Protein AF-A0A1H5TMP2-F1 (afdb_monomer_lite)

Radius of gyration: 25.69 Å; chains: 1; bounding box: 59×89×67 Å

pLDDT: mean 75.96, std 19.89, range [23.92, 96.88]

Structure (mmCIF, N/CA/C/O backbone):
data_AF-A0A1H5TMP2-F1
#
_entry.id   AF-A0A1H5TMP2-F1
#
loop_
_atom_site.group_PDB
_atom_site.id
_atom_site.type_symbol
_atom_site.label_atom_id
_atom_site.label_alt_id
_atom_site.label_comp_id
_atom_site.label_asym_id
_atom_site.label_entity_id
_atom_site.label_seq_id
_atom_site.pdbx_PDB_ins_code
_atom_site.Cartn_x
_atom_site.Cartn_y
_atom_site.Cartn_z
_atom_site.occupancy
_atom_site.B_iso_or_equiv
_atom_site.auth_seq_id
_atom_site.auth_comp_id
_atom_site.auth_asym_id
_atom_site.auth_atom_id
_atom_site.pdbx_PDB_model_num
ATOM 1 N N . MET A 1 1 ? -20.563 67.285 -37.664 1.00 35.03 1 MET A N 1
ATOM 2 C CA . MET A 1 1 ? -21.754 66.668 -38.279 1.00 35.03 1 MET A CA 1
ATOM 3 C C . MET A 1 1 ? -22.079 65.420 -37.463 1.00 35.03 1 MET A C 1
ATOM 5 O O . MET A 1 1 ? -21.244 64.534 -37.439 1.00 35.03 1 MET A O 1
ATOM 9 N N . PHE A 1 2 ? -23.186 65.494 -36.703 1.00 29.70 2 PHE A N 1
ATOM 10 C CA . PHE A 1 2 ? -23.989 64.467 -35.995 1.00 29.70 2 PHE A CA 1
ATOM 11 C C . PHE A 1 2 ? -23.298 63.288 -35.271 1.00 29.70 2 PHE A C 1
ATOM 13 O O . PHE A 1 2 ? -22.531 62.559 -35.872 1.00 29.70 2 PHE A O 1
ATOM 20 N N . THR A 1 3 ? -23.624 62.871 -34.042 1.00 29.62 3 THR A N 1
ATOM 21 C CA . THR A 1 3 ? -24.216 63.420 -32.796 1.00 29.62 3 THR A CA 1
ATOM 22 C C . THR A 1 3 ? -24.243 62.234 -31.824 1.00 29.62 3 THR A C 1
ATOM 24 O O . THR A 1 3 ? -24.521 61.109 -32.237 1.00 29.62 3 THR A O 1
ATOM 27 N N . ARG A 1 4 ? -24.049 62.478 -30.523 1.00 29.56 4 ARG A N 1
ATOM 28 C CA . ARG A 1 4 ? -24.469 61.545 -29.462 1.00 29.56 4 ARG A CA 1
ATOM 29 C C . ARG A 1 4 ? -25.979 61.275 -29.551 1.00 29.56 4 ARG A C 1
ATOM 31 O O . ARG A 1 4 ? -26.741 62.207 -29.802 1.00 29.56 4 ARG A O 1
ATOM 38 N N . LYS A 1 5 ? -26.417 60.062 -29.201 1.00 33.12 5 LYS A N 1
ATOM 39 C CA . LYS A 1 5 ? -27.776 59.819 -28.693 1.00 33.12 5 LYS A CA 1
ATOM 40 C C . LYS A 1 5 ? -27.712 59.003 -27.401 1.00 33.12 5 LYS A C 1
ATOM 42 O O . LYS A 1 5 ? -27.317 57.844 -27.398 1.00 33.12 5 LYS A O 1
ATOM 47 N N . LEU A 1 6 ? -28.079 59.677 -26.317 1.00 30.81 6 LEU A N 1
ATOM 48 C CA . LEU A 1 6 ? -28.584 59.115 -25.069 1.00 30.81 6 LEU A CA 1
ATOM 49 C C . LEU A 1 6 ? -30.060 58.746 -25.277 1.00 30.81 6 LEU A C 1
ATOM 51 O O . LEU A 1 6 ? -30.775 59.543 -25.873 1.00 30.81 6 LEU A O 1
ATOM 55 N N . TYR A 1 7 ? -30.510 57.622 -24.722 1.00 31.23 7 TYR A N 1
ATOM 56 C CA . TYR A 1 7 ? -31.854 57.427 -24.151 1.00 31.23 7 TYR A CA 1
ATOM 57 C C . TYR A 1 7 ? -31.664 56.456 -22.971 1.00 31.23 7 TYR A C 1
ATOM 59 O O . TYR A 1 7 ? -31.042 55.413 -23.134 1.00 31.23 7 TYR A O 1
ATOM 67 N N . SER A 1 8 ? -31.869 56.920 -21.732 1.00 29.98 8 SER A N 1
ATOM 68 C CA . SER A 1 8 ? -33.146 56.871 -20.987 1.00 29.98 8 SER A CA 1
ATOM 69 C C . SER A 1 8 ? -33.520 55.418 -20.670 1.00 29.98 8 SER A C 1
ATOM 71 O O . SER A 1 8 ? -33.746 54.642 -21.582 1.00 29.98 8 SER A O 1
ATOM 73 N N . GLY A 1 9 ? -33.553 54.939 -19.431 1.00 27.88 9 GLY A N 1
ATOM 74 C CA . GLY A 1 9 ? -34.050 55.595 -18.231 1.00 27.88 9 GLY A CA 1
ATOM 75 C C . GLY A 1 9 ? -35.345 54.895 -17.827 1.00 27.88 9 GLY A C 1
ATOM 76 O O . GLY A 1 9 ? -36.403 55.229 -18.339 1.00 27.88 9 GLY A O 1
ATOM 77 N N . SER A 1 10 ? -35.265 53.937 -16.905 1.00 30.75 10 SER A N 1
ATOM 78 C CA . SER A 1 10 ? -36.404 53.510 -16.085 1.00 30.75 10 SER A CA 1
ATOM 79 C C . SER A 1 10 ? -35.879 52.801 -14.845 1.00 30.75 10 SER A C 1
ATOM 81 O O . SER A 1 10 ? -35.208 51.774 -14.915 1.00 30.75 10 SER A O 1
ATOM 83 N N . SER A 1 11 ? -36.145 53.424 -13.706 1.00 30.58 11 SER A N 1
ATOM 84 C CA . SER A 1 11 ? -35.723 53.006 -12.381 1.00 30.58 11 SER A CA 1
ATOM 85 C C . SER A 1 11 ? -36.871 52.315 -11.642 1.00 30.58 11 SER A C 1
ATOM 87 O O . SER A 1 11 ? -38.039 52.595 -11.896 1.00 30.58 11 SER A O 1
ATOM 89 N N . ARG A 1 12 ? -36.470 51.515 -10.643 1.00 30.67 12 ARG A N 1
ATOM 90 C CA . ARG A 1 12 ? -37.226 50.990 -9.490 1.00 30.67 12 ARG A CA 1
ATOM 91 C C . ARG A 1 12 ? -38.009 49.691 -9.701 1.00 30.67 12 ARG A C 1
ATOM 93 O O . ARG A 1 12 ? -39.128 49.689 -10.194 1.00 30.67 12 ARG A O 1
ATOM 100 N N . SER A 1 13 ? -37.514 48.630 -9.064 1.00 32.16 13 SER A N 1
ATOM 101 C CA . SER A 1 13 ? -38.239 48.059 -7.922 1.00 32.16 13 SER A CA 1
ATOM 102 C C . SER A 1 13 ? -37.311 47.271 -7.001 1.00 32.16 13 SER A C 1
ATOM 104 O O . SER A 1 13 ? -36.520 46.439 -7.431 1.00 32.16 13 SER A O 1
ATOM 106 N N . PHE A 1 14 ? -37.409 47.610 -5.717 1.00 35.47 14 PHE A N 1
ATOM 107 C CA . PHE A 1 14 ? -36.823 46.911 -4.584 1.00 35.47 14 PHE A CA 1
ATOM 108 C C . PHE A 1 14 ? -37.379 45.484 -4.530 1.00 35.47 14 PHE A C 1
ATOM 110 O O . PHE A 1 14 ? -38.577 45.303 -4.329 1.00 35.47 14 PHE A O 1
ATOM 117 N N . ALA A 1 15 ? -36.509 44.483 -4.603 1.00 33.66 15 ALA A N 1
ATOM 118 C CA . ALA A 1 15 ? -36.795 43.166 -4.059 1.00 33.66 15 ALA A CA 1
ATOM 119 C C . ALA A 1 15 ? -35.648 42.803 -3.118 1.00 33.66 15 ALA A C 1
ATOM 121 O O . ALA A 1 15 ? -34.520 42.546 -3.534 1.00 33.66 15 ALA A O 1
ATOM 122 N N . LYS A 1 16 ? -35.954 42.860 -1.821 1.00 34.47 16 LYS A N 1
ATOM 123 C CA . LYS A 1 16 ? -35.137 42.320 -0.738 1.00 34.47 16 LYS A CA 1
ATOM 124 C C . LYS A 1 16 ? -35.030 40.807 -0.950 1.00 34.47 16 LYS A C 1
ATOM 126 O O . LYS A 1 16 ? -35.931 40.070 -0.566 1.00 34.47 16 LYS A O 1
ATOM 131 N N . GLY A 1 17 ? -33.958 40.364 -1.593 1.00 29.25 17 GLY A N 1
ATOM 132 C CA . GLY A 1 17 ? -33.580 38.959 -1.696 1.00 29.25 17 GLY A CA 1
ATOM 133 C C . GLY A 1 17 ? -32.355 38.725 -0.828 1.00 29.25 17 GLY A C 1
ATOM 134 O O . GLY A 1 17 ? -31.331 39.369 -1.032 1.00 29.25 17 GLY A O 1
ATOM 135 N N . PHE A 1 18 ? -32.495 37.857 0.170 1.00 32.16 18 PHE A N 1
ATOM 136 C CA . PHE A 1 18 ? -31.431 37.384 1.049 1.00 32.16 18 PHE A CA 1
ATOM 137 C C . PHE A 1 18 ? -30.145 37.093 0.259 1.00 32.16 18 PHE A C 1
ATOM 139 O O . PHE A 1 18 ? -30.094 36.144 -0.522 1.00 32.16 18 PHE A O 1
ATOM 146 N N . ALA A 1 19 ? -29.098 37.891 0.483 1.00 28.61 19 ALA A N 1
ATOM 147 C CA . ALA A 1 19 ? -27.745 37.524 0.096 1.00 28.61 19 ALA A CA 1
ATOM 148 C C . ALA A 1 19 ? -27.307 36.391 1.029 1.00 28.61 19 ALA A C 1
ATOM 150 O O . ALA A 1 19 ? -26.802 36.615 2.128 1.00 28.61 19 ALA A O 1
ATOM 151 N N . LEU A 1 20 ? -27.584 35.160 0.606 1.00 30.48 20 LEU A N 1
ATOM 152 C CA . LEU A 1 20 ? -26.959 33.975 1.159 1.00 30.48 20 LEU A CA 1
ATOM 153 C C . LEU A 1 20 ? -25.455 34.147 0.910 1.00 30.48 20 LEU A C 1
ATOM 155 O O . LEU A 1 20 ? -24.995 34.034 -0.227 1.00 30.48 20 LEU A O 1
ATOM 159 N N . CYS A 1 21 ? -24.697 34.479 1.956 1.00 25.41 21 CYS A N 1
ATOM 160 C CA . CYS A 1 21 ? -23.249 34.320 1.971 1.00 25.41 21 CYS A CA 1
ATOM 161 C C . CYS A 1 21 ? -22.950 32.831 1.779 1.00 25.41 21 CYS A C 1
ATOM 163 O O . CYS A 1 21 ? -22.751 32.093 2.741 1.00 25.41 21 CYS A O 1
ATOM 165 N N . ALA A 1 22 ? -22.939 32.375 0.528 1.00 30.14 22 ALA A N 1
ATOM 166 C CA . ALA A 1 22 ? -22.229 31.174 0.157 1.00 30.14 22 ALA A CA 1
ATOM 167 C C . ALA A 1 22 ? -20.750 31.501 0.360 1.00 30.14 22 ALA A C 1
ATOM 169 O O . ALA A 1 22 ? -20.089 32.073 -0.507 1.00 30.14 22 ALA A O 1
ATOM 170 N N . VAL A 1 23 ? -20.244 31.185 1.553 1.00 27.73 23 VAL A N 1
ATOM 171 C CA . VAL A 1 23 ? -18.823 30.930 1.748 1.00 27.73 23 VAL A CA 1
ATOM 172 C C . VAL A 1 23 ? -18.526 29.732 0.858 1.00 27.73 23 VAL A C 1
ATOM 174 O O . VAL A 1 23 ? -18.664 28.579 1.259 1.00 27.73 23 VAL A O 1
ATOM 177 N N . ILE A 1 24 ? -18.211 30.016 -0.404 1.00 29.36 24 ILE A N 1
ATOM 178 C CA . ILE A 1 24 ? -17.570 29.065 -1.292 1.00 29.36 24 ILE A CA 1
ATOM 179 C C . ILE A 1 24 ? -16.203 28.862 -0.654 1.00 29.36 24 ILE A C 1
ATOM 181 O O . ILE A 1 24 ? -15.274 29.642 -0.863 1.00 29.36 24 ILE A O 1
ATOM 185 N N . PHE A 1 25 ? -16.107 27.843 0.200 1.00 25.27 25 PHE A N 1
ATOM 186 C CA . PHE A 1 25 ? -14.835 27.214 0.483 1.00 25.27 25 PHE A CA 1
ATOM 187 C C . PHE A 1 25 ? -14.313 26.747 -0.872 1.00 25.27 25 PHE A C 1
ATOM 189 O O . PHE A 1 25 ? -14.720 25.713 -1.396 1.00 25.27 25 PHE A O 1
ATOM 196 N N . TYR A 1 26 ? -13.438 27.555 -1.461 1.00 23.92 26 TYR A N 1
ATOM 197 C CA . TYR A 1 26 ? -12.476 27.084 -2.434 1.00 23.92 26 TYR A CA 1
ATOM 198 C C . TYR A 1 26 ? -11.574 26.097 -1.694 1.00 23.92 26 TYR A C 1
ATOM 200 O O . TYR A 1 26 ? -10.491 26.436 -1.227 1.00 23.92 26 TYR A O 1
ATOM 208 N N . SER A 1 27 ? -12.025 24.855 -1.553 1.00 27.17 27 SER A N 1
ATOM 209 C CA . SER A 1 27 ? -11.122 23.726 -1.421 1.00 27.17 27 SER A CA 1
ATOM 210 C C . SER A 1 27 ? -10.454 23.547 -2.781 1.00 27.17 27 SER A C 1
ATOM 212 O O . SER A 1 27 ? -10.803 22.673 -3.567 1.00 27.17 27 SER A O 1
ATOM 214 N N . THR A 1 28 ? -9.461 24.388 -3.074 1.00 27.06 28 THR A N 1
ATOM 215 C CA . THR A 1 28 ? -8.438 24.050 -4.062 1.00 27.06 28 THR A CA 1
ATOM 216 C C . THR A 1 28 ? -7.567 22.947 -3.465 1.00 27.06 28 THR A C 1
ATOM 218 O O . THR A 1 28 ? -6.407 23.163 -3.125 1.00 27.06 28 THR A O 1
ATOM 221 N N . LEU A 1 29 ? -8.121 21.738 -3.333 1.00 30.97 29 LEU A N 1
ATOM 222 C CA . LEU A 1 29 ? -7.315 20.537 -3.494 1.00 30.97 29 LEU A CA 1
ATOM 223 C C . LEU A 1 29 ? -7.048 20.419 -4.992 1.00 30.97 29 LEU A C 1
ATOM 225 O O . LEU A 1 29 ? -7.695 19.674 -5.722 1.00 30.97 29 LEU A O 1
ATOM 229 N N . SER A 1 30 ? -6.099 21.226 -5.455 1.00 26.59 30 SER A N 1
ATOM 230 C CA . SER A 1 30 ? -5.491 21.050 -6.761 1.00 26.59 30 SER A CA 1
ATOM 231 C C . SER A 1 30 ? -4.646 19.777 -6.712 1.00 26.59 30 SER A C 1
ATOM 233 O O . SER A 1 30 ? -3.430 19.842 -6.575 1.00 26.59 30 SER A O 1
ATOM 235 N N . PHE A 1 31 ? -5.270 18.604 -6.842 1.00 35.53 31 PHE A N 1
ATOM 236 C CA . PHE A 1 31 ? -4.576 17.397 -7.299 1.00 35.53 31 PHE A CA 1
ATOM 237 C C . PHE A 1 31 ? -4.377 17.510 -8.816 1.00 35.53 31 PHE A C 1
ATOM 239 O O . PHE A 1 31 ? -4.975 16.798 -9.617 1.00 35.53 31 PHE A O 1
ATOM 246 N N . ALA A 1 32 ? -3.554 18.475 -9.223 1.00 31.22 32 ALA A N 1
ATOM 247 C CA . ALA A 1 32 ? -3.138 18.655 -10.602 1.00 31.22 32 ALA A CA 1
ATOM 248 C C . ALA A 1 32 ? -1.736 18.054 -10.785 1.00 31.22 32 ALA A C 1
ATOM 250 O O . ALA A 1 32 ? -0.730 18.755 -10.723 1.00 31.22 32 ALA A O 1
ATOM 251 N N . GLY A 1 33 ? -1.687 16.744 -11.056 1.00 38.62 33 GLY A N 1
ATOM 252 C CA . GLY A 1 33 ? -0.621 16.180 -11.891 1.00 38.62 33 GLY A CA 1
ATOM 253 C C . GLY A 1 33 ? 0.496 15.363 -11.239 1.00 38.62 33 GLY A C 1
ATOM 254 O O . GLY A 1 33 ? 1.597 15.375 -11.773 1.00 38.62 33 GLY A O 1
ATOM 255 N N . GLY A 1 34 ? 0.237 14.604 -10.172 1.00 49.47 34 GLY A N 1
ATOM 256 C CA . GLY A 1 34 ? 1.151 13.522 -9.780 1.00 49.47 34 GLY A CA 1
ATOM 257 C C . GLY A 1 34 ? 1.087 12.345 -10.765 1.00 49.47 34 GLY A C 1
ATOM 258 O O . GLY A 1 34 ? 0.014 12.019 -11.273 1.00 49.47 34 GLY A O 1
ATOM 259 N N . THR A 1 35 ? 2.217 11.694 -11.048 1.00 56.62 35 THR A N 1
ATOM 260 C CA . THR A 1 35 ? 2.209 10.362 -11.688 1.00 56.62 35 THR A CA 1
ATOM 261 C C . THR A 1 35 ? 1.559 9.338 -10.767 1.00 56.62 35 THR A C 1
ATOM 263 O O . THR A 1 35 ? 1.507 9.544 -9.551 1.00 56.62 35 THR A O 1
ATOM 266 N N . GLY A 1 36 ? 1.113 8.197 -11.306 1.00 58.94 36 GLY A N 1
ATOM 267 C CA . GLY A 1 36 ? 0.654 7.106 -10.449 1.00 58.94 36 GLY A CA 1
ATOM 268 C C . GLY A 1 36 ? 1.740 6.636 -9.465 1.00 58.94 36 GLY A C 1
ATOM 269 O O . GLY A 1 36 ? 1.404 6.066 -8.430 1.00 58.94 36 GLY A O 1
ATOM 270 N N . TRP A 1 37 ? 3.024 6.914 -9.753 1.00 63.12 37 TRP A N 1
ATOM 271 C CA . TRP A 1 37 ? 4.162 6.580 -8.894 1.00 63.12 37 TRP A CA 1
ATOM 272 C C . TRP A 1 37 ? 4.030 7.225 -7.514 1.00 63.12 37 TRP A C 1
ATOM 274 O O . TRP A 1 37 ? 4.313 6.586 -6.501 1.00 63.12 37 TRP A O 1
ATOM 284 N N . ASN A 1 38 ? 3.508 8.454 -7.455 1.00 71.25 38 ASN A N 1
ATOM 285 C CA . ASN A 1 38 ? 3.285 9.155 -6.189 1.00 71.25 38 ASN A CA 1
ATOM 286 C C . ASN A 1 38 ? 2.199 8.492 -5.333 1.00 71.25 38 ASN A C 1
ATOM 288 O O . ASN A 1 38 ? 2.243 8.589 -4.110 1.00 71.25 38 ASN A O 1
ATOM 292 N N . ASN A 1 39 ? 1.268 7.773 -5.963 1.00 71.00 39 ASN A N 1
ATOM 293 C CA . ASN A 1 39 ? 0.189 7.068 -5.275 1.00 71.00 39 ASN A CA 1
ATOM 294 C C . ASN A 1 39 ? 0.599 5.659 -4.826 1.00 71.00 39 ASN A C 1
ATOM 296 O O . ASN A 1 39 ? -0.116 5.027 -4.051 1.00 71.00 39 ASN A O 1
ATOM 300 N N . SER A 1 40 ? 1.734 5.136 -5.300 1.00 73.69 40 SER A N 1
ATOM 301 C CA . SER A 1 40 ? 2.252 3.875 -4.782 1.00 73.69 40 SER A CA 1
ATOM 302 C C . SER A 1 40 ? 2.740 4.084 -3.351 1.00 73.69 40 SER A C 1
ATOM 304 O O . SER A 1 40 ? 3.453 5.043 -3.078 1.00 73.69 40 SER A O 1
ATOM 306 N N . SER A 1 41 ? 2.412 3.172 -2.441 1.00 77.94 41 SER A N 1
ATOM 307 C CA . SER A 1 41 ? 2.990 3.106 -1.091 1.00 77.94 41 SER A CA 1
ATOM 308 C C . SER A 1 41 ? 4.177 2.134 -0.999 1.00 77.94 41 SER A C 1
ATOM 310 O O . SER A 1 41 ? 4.786 2.003 0.060 1.00 77.94 41 SER A O 1
ATOM 312 N N . ASP A 1 42 ? 4.536 1.468 -2.104 1.00 77.31 42 ASP A N 1
ATOM 313 C CA . ASP A 1 42 ? 5.674 0.545 -2.173 1.00 77.31 42 ASP A CA 1
ATOM 314 C C . ASP A 1 42 ? 6.989 1.290 -1.857 1.00 77.31 42 ASP A C 1
ATOM 316 O O . ASP A 1 42 ? 7.262 2.319 -2.498 1.00 77.31 42 ASP A O 1
ATOM 320 N N . PRO A 1 43 ? 7.797 0.812 -0.888 1.00 79.06 43 PRO A N 1
ATOM 321 C CA . PRO A 1 43 ? 9.102 1.390 -0.572 1.00 79.06 43 PRO A CA 1
ATOM 322 C C . PRO A 1 43 ? 10.106 1.384 -1.733 1.00 79.06 43 PRO A C 1
ATOM 324 O O . PRO A 1 43 ? 10.993 2.239 -1.771 1.00 79.06 43 PRO A O 1
ATOM 327 N N . TYR A 1 44 ? 9.974 0.434 -2.659 1.00 75.19 44 TYR A N 1
ATOM 328 C CA . TYR A 1 44 ? 10.856 0.257 -3.813 1.00 75.19 44 TYR A CA 1
ATOM 329 C C . TYR A 1 44 ? 10.334 0.943 -5.076 1.00 75.19 44 TYR A C 1
ATOM 331 O O . TYR A 1 44 ? 11.076 1.077 -6.051 1.00 75.19 44 TYR A O 1
ATOM 339 N N . ALA A 1 45 ? 9.083 1.410 -5.069 1.00 72.31 45 ALA A N 1
ATOM 340 C CA . ALA A 1 45 ? 8.556 2.186 -6.179 1.00 72.31 45 ALA A CA 1
ATOM 341 C C . ALA A 1 45 ? 9.254 3.544 -6.298 1.00 72.31 45 ALA A C 1
ATOM 343 O O . ALA A 1 45 ? 9.709 4.148 -5.318 1.00 72.31 45 ALA A O 1
ATOM 344 N N . LEU A 1 46 ? 9.279 4.044 -7.530 1.00 72.94 46 LEU A N 1
ATOM 345 C CA . LEU A 1 46 ? 9.674 5.414 -7.806 1.00 72.94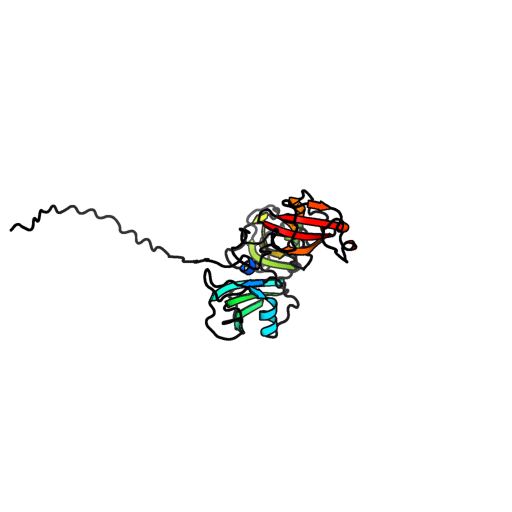 46 LEU A CA 1
ATOM 346 C C . LEU A 1 46 ? 8.608 6.395 -7.290 1.00 72.94 46 LEU A C 1
ATOM 348 O O . LEU A 1 46 ? 7.493 6.015 -6.926 1.00 72.94 46 LEU A O 1
ATOM 352 N N . TYR A 1 47 ? 8.971 7.668 -7.260 1.00 75.81 47 TYR A N 1
ATOM 353 C CA . TYR A 1 47 ? 8.090 8.824 -7.119 1.00 75.81 47 TYR A CA 1
ATOM 354 C C . TYR A 1 47 ? 8.484 9.864 -8.182 1.00 75.81 47 TYR A C 1
ATOM 356 O O . TYR A 1 47 ? 9.519 9.713 -8.828 1.00 75.81 47 TYR A O 1
ATOM 364 N N . GLY A 1 48 ? 7.715 10.938 -8.353 1.00 68.88 48 GLY A N 1
ATOM 365 C CA . GLY A 1 48 ? 8.148 12.123 -9.100 1.00 68.88 48 GLY A CA 1
ATOM 366 C C . GLY A 1 48 ? 7.127 12.663 -10.098 1.00 68.88 48 GLY A C 1
ATOM 367 O O . GLY A 1 48 ? 5.930 12.368 -10.032 1.00 68.88 48 GLY A O 1
ATOM 368 N N . LEU A 1 49 ? 7.621 13.502 -11.013 1.00 74.38 49 LEU A N 1
ATOM 369 C CA . LEU A 1 49 ? 6.833 14.435 -11.833 1.00 74.38 49 LEU A CA 1
ATOM 370 C C . LEU A 1 49 ? 5.999 15.397 -10.980 1.00 74.38 49 LEU A C 1
ATOM 372 O O . LEU A 1 49 ? 4.815 15.606 -11.223 1.00 74.38 49 LEU A O 1
ATOM 376 N N . CYS A 1 50 ? 6.631 16.007 -9.977 1.00 75.50 50 CYS A N 1
ATOM 377 C CA . CYS A 1 50 ? 5.999 17.009 -9.116 1.00 75.50 50 CYS A CA 1
ATOM 378 C C . CYS A 1 50 ? 5.685 18.347 -9.827 1.00 75.50 50 CYS A C 1
ATOM 380 O O . CYS A 1 50 ? 5.153 19.272 -9.213 1.00 75.50 50 CYS A O 1
ATOM 382 N N . LEU A 1 51 ? 6.016 18.454 -11.118 1.00 69.69 51 LEU A N 1
ATOM 383 C CA . LEU A 1 51 ? 5.663 19.540 -12.031 1.00 69.69 51 LEU A CA 1
ATOM 384 C C . LEU A 1 51 ? 4.787 18.973 -13.155 1.00 69.69 51 LEU A C 1
ATOM 386 O O . LEU A 1 51 ? 5.259 18.186 -13.976 1.00 69.69 51 LEU A O 1
ATOM 390 N N . SER A 1 52 ? 3.528 19.402 -13.247 1.00 53.88 52 SER A N 1
ATOM 391 C CA . SER A 1 52 ? 2.717 19.129 -14.433 1.00 53.88 52 SER A CA 1
ATOM 392 C C . SER A 1 52 ? 3.098 20.093 -15.565 1.00 53.88 52 SER A C 1
ATOM 394 O O . SER A 1 52 ? 2.874 21.294 -15.475 1.00 53.88 52 SER A O 1
ATOM 396 N N . GLY A 1 53 ? 3.676 19.564 -16.651 1.00 52.06 53 GLY A N 1
ATOM 397 C CA . GLY A 1 53 ? 3.753 20.267 -17.942 1.00 52.06 53 GLY A CA 1
ATOM 398 C C . GLY A 1 53 ? 5.049 21.005 -18.308 1.00 52.06 53 GLY A C 1
ATOM 399 O O . GLY A 1 53 ? 5.065 21.625 -19.367 1.00 52.06 53 GLY A O 1
ATOM 400 N N . SER A 1 54 ? 6.137 20.914 -17.533 1.00 42.34 54 SER A N 1
ATOM 401 C CA . SER A 1 54 ? 7.400 21.605 -17.865 1.00 42.34 54 SER A CA 1
ATOM 402 C C . SER A 1 54 ? 8.643 20.747 -17.622 1.00 42.34 54 SER A C 1
ATOM 404 O O . SER A 1 54 ? 8.714 19.976 -16.667 1.00 42.34 54 SER A O 1
ATOM 406 N N . ILE A 1 55 ? 9.638 20.927 -18.494 1.00 53.47 55 ILE A N 1
ATOM 407 C CA . ILE A 1 55 ? 10.989 20.357 -18.427 1.00 53.47 55 ILE A CA 1
ATOM 408 C C . ILE A 1 55 ? 11.617 20.753 -17.081 1.00 53.47 55 ILE A C 1
ATOM 410 O O . ILE A 1 55 ? 11.788 21.941 -16.817 1.00 53.47 55 ILE A O 1
ATOM 414 N N . GLY A 1 56 ? 11.936 19.779 -16.223 1.00 60.28 56 GLY A N 1
ATOM 415 C CA . GLY A 1 56 ? 12.643 20.049 -14.965 1.00 60.28 56 GLY A CA 1
ATOM 416 C C . GLY A 1 56 ? 12.342 19.116 -13.794 1.00 60.28 56 GLY A C 1
ATOM 417 O O . GLY A 1 56 ? 13.068 19.192 -12.814 1.00 60.28 56 GLY A O 1
ATOM 418 N N . SER A 1 57 ? 11.328 18.247 -13.877 1.00 69.00 57 SER A N 1
ATOM 419 C CA . SER A 1 57 ? 11.062 17.206 -12.873 1.00 69.00 57 SER A CA 1
ATOM 420 C C . SER A 1 57 ? 11.295 15.804 -13.452 1.00 69.00 57 SER A C 1
ATOM 422 O O . SER A 1 57 ? 10.862 15.521 -14.569 1.00 69.00 57 SER A O 1
ATOM 424 N N . ALA A 1 58 ? 11.973 14.935 -12.704 1.00 69.75 58 ALA A N 1
ATOM 425 C CA . ALA A 1 58 ? 12.262 13.549 -13.066 1.00 69.75 58 ALA A CA 1
ATOM 426 C C . ALA A 1 58 ? 11.667 12.561 -12.050 1.00 69.75 58 ALA A C 1
ATOM 428 O O . ALA A 1 58 ? 11.242 12.944 -10.957 1.00 69.75 58 ALA A O 1
ATOM 429 N N . LEU A 1 59 ? 11.639 11.278 -12.417 1.00 72.69 59 LEU A N 1
ATOM 430 C CA . LEU A 1 59 ? 11.350 10.205 -11.467 1.00 72.69 59 LEU A CA 1
ATOM 431 C C . LEU A 1 59 ? 12.554 9.983 -10.537 1.00 72.69 59 LEU A C 1
ATOM 433 O O . LEU A 1 59 ? 13.701 10.039 -10.978 1.00 72.69 59 LEU A O 1
ATOM 437 N N . GLY A 1 60 ? 12.283 9.702 -9.265 1.00 71.19 60 GLY A N 1
ATOM 438 C CA . GLY A 1 60 ? 13.270 9.450 -8.217 1.00 71.19 60 GLY A CA 1
ATOM 439 C C . GLY A 1 60 ? 12.930 8.210 -7.389 1.00 71.19 60 GLY A C 1
ATOM 440 O O . GLY A 1 60 ? 11.791 7.749 -7.365 1.00 71.19 60 GLY A O 1
ATOM 441 N N . SER A 1 61 ? 13.926 7.639 -6.709 1.00 78.12 61 SER A N 1
ATOM 442 C CA . SER A 1 61 ? 13.746 6.460 -5.850 1.00 78.12 61 SER A CA 1
ATOM 443 C C . SER A 1 61 ? 13.421 6.869 -4.417 1.00 78.12 61 SER A C 1
ATOM 445 O O . SER A 1 61 ? 14.204 7.577 -3.779 1.00 78.12 61 SER A O 1
ATOM 447 N N . LYS A 1 62 ? 12.310 6.369 -3.862 1.00 83.94 62 LYS A N 1
ATOM 448 C CA . LYS A 1 62 ? 11.956 6.617 -2.453 1.00 83.94 62 LYS A CA 1
ATOM 449 C C . LYS A 1 62 ? 13.023 6.088 -1.504 1.00 83.94 62 LYS A C 1
ATOM 451 O O . LYS A 1 62 ? 13.398 6.771 -0.555 1.00 83.94 62 LYS A O 1
ATOM 456 N N . GLN A 1 63 ? 13.546 4.895 -1.791 1.00 84.38 63 GLN A N 1
ATOM 457 C CA . GLN A 1 63 ? 14.635 4.290 -1.034 1.00 84.38 63 GLN A CA 1
ATOM 458 C C . GLN A 1 63 ? 15.850 5.216 -0.953 1.00 84.38 63 GLN A C 1
ATOM 460 O O . GLN A 1 63 ? 16.405 5.369 0.132 1.00 84.38 63 GLN A O 1
ATOM 465 N N . PHE A 1 64 ? 16.237 5.846 -2.067 1.00 81.38 64 PHE A N 1
ATOM 466 C CA . PHE A 1 64 ? 17.402 6.730 -2.107 1.00 81.38 64 PHE A CA 1
ATOM 467 C C . PHE A 1 64 ? 17.265 7.903 -1.126 1.00 81.38 64 PHE A C 1
ATOM 469 O O . PHE A 1 64 ? 18.204 8.193 -0.384 1.00 81.38 64 PHE A O 1
ATOM 476 N N . ILE A 1 65 ? 16.073 8.507 -1.045 1.00 88.62 65 ILE A N 1
ATOM 477 C CA . ILE A 1 65 ? 15.766 9.578 -0.085 1.00 88.62 65 ILE A CA 1
ATOM 478 C C . ILE A 1 65 ? 15.906 9.091 1.359 1.00 88.62 65 ILE A C 1
ATOM 480 O O . ILE A 1 65 ? 16.532 9.764 2.178 1.00 88.62 65 ILE A O 1
ATOM 484 N N . ILE A 1 66 ? 15.381 7.902 1.670 1.00 90.56 66 ILE A N 1
ATOM 485 C CA . ILE A 1 66 ? 15.480 7.320 3.015 1.00 90.56 66 ILE A CA 1
ATOM 486 C C . ILE A 1 66 ? 16.935 7.019 3.386 1.00 90.56 66 ILE A C 1
ATOM 488 O O . ILE A 1 66 ? 17.391 7.403 4.462 1.00 90.56 66 ILE A O 1
ATOM 492 N N . THR A 1 67 ? 17.701 6.397 2.491 1.00 87.00 67 THR A N 1
ATOM 493 C CA . THR A 1 67 ? 19.123 6.128 2.747 1.00 87.00 67 THR A CA 1
ATOM 494 C C . THR A 1 67 ? 19.949 7.410 2.841 1.00 87.00 67 THR A C 1
ATOM 496 O O . THR A 1 67 ? 20.891 7.472 3.628 1.00 87.00 67 THR A O 1
ATOM 499 N N . GLY A 1 68 ? 19.569 8.459 2.104 1.00 84.62 68 GLY A N 1
ATOM 500 C CA . GLY A 1 68 ? 20.245 9.758 2.105 1.00 84.62 68 GLY A CA 1
ATOM 501 C C . GLY A 1 68 ? 20.183 10.499 3.445 1.00 84.62 68 GLY A C 1
ATOM 502 O O . GLY A 1 68 ? 21.054 11.316 3.723 1.00 84.62 68 GLY A O 1
ATOM 503 N N . ILE A 1 69 ? 19.209 10.180 4.306 1.00 90.31 69 ILE A N 1
ATOM 504 C CA . ILE A 1 69 ? 19.118 10.702 5.684 1.00 90.31 69 ILE A CA 1
ATOM 505 C C . ILE A 1 69 ? 19.655 9.733 6.743 1.00 90.31 69 ILE A C 1
ATOM 507 O O . ILE A 1 69 ? 19.372 9.897 7.931 1.00 90.31 69 ILE A O 1
ATOM 511 N N . GLY A 1 70 ? 20.394 8.701 6.328 1.00 89.31 70 GLY A N 1
ATOM 512 C CA . GLY A 1 70 ? 20.972 7.702 7.228 1.00 89.31 70 GLY A CA 1
ATOM 513 C C . GLY A 1 70 ? 19.963 6.702 7.803 1.00 89.31 70 GLY A C 1
ATOM 514 O O . GLY A 1 70 ? 20.276 6.003 8.763 1.00 89.31 70 GLY A O 1
ATOM 515 N N . GLU A 1 71 ? 18.754 6.620 7.244 1.00 93.06 71 GLU A N 1
ATOM 516 C CA . GLU A 1 71 ? 17.771 5.598 7.605 1.00 93.06 71 GLU A CA 1
ATOM 517 C C . GLU A 1 71 ? 17.938 4.332 6.756 1.00 93.06 71 GLU A C 1
ATOM 519 O O . GLU A 1 71 ? 18.505 4.343 5.665 1.00 93.06 71 GLU A O 1
ATOM 524 N N . THR A 1 72 ? 17.406 3.217 7.254 1.00 88.56 72 THR A N 1
ATOM 525 C CA . THR A 1 72 ? 17.381 1.941 6.527 1.00 88.56 72 THR A CA 1
ATOM 526 C C . THR A 1 72 ? 15.948 1.545 6.189 1.00 88.56 72 THR A C 1
ATOM 528 O O . THR A 1 72 ? 14.998 1.959 6.861 1.00 88.56 72 THR A O 1
ATOM 531 N N . LEU A 1 73 ? 15.791 0.689 5.174 1.00 84.19 73 LEU A N 1
ATOM 532 C CA . LEU A 1 73 ? 14.503 0.063 4.857 1.00 84.19 73 LEU A CA 1
ATOM 533 C C . LEU A 1 73 ? 14.138 -1.093 5.802 1.00 84.19 73 LEU A C 1
ATOM 535 O O . LEU A 1 73 ? 13.100 -1.730 5.631 1.00 84.19 73 LEU A O 1
ATOM 539 N N . THR A 1 74 ? 14.950 -1.363 6.827 1.00 86.25 74 THR A N 1
ATOM 540 C CA . THR A 1 74 ? 14.650 -2.393 7.821 1.00 86.25 74 THR A CA 1
ATOM 541 C C . THR A 1 74 ? 13.311 -2.100 8.487 1.00 86.25 74 THR A C 1
ATOM 543 O O . THR A 1 74 ? 13.088 -1.010 9.024 1.00 86.25 74 THR A O 1
ATOM 546 N N . ASN A 1 75 ? 12.422 -3.096 8.462 1.00 86.94 75 ASN A N 1
ATOM 547 C CA . ASN A 1 75 ? 11.057 -3.012 8.976 1.00 86.94 75 ASN A CA 1
ATOM 548 C C . ASN A 1 75 ? 10.189 -1.929 8.311 1.00 86.94 75 ASN A C 1
ATOM 550 O O . ASN A 1 75 ? 9.144 -1.594 8.861 1.00 86.94 75 ASN A O 1
ATOM 554 N N . VAL A 1 76 ? 10.577 -1.363 7.164 1.00 88.81 76 VAL A N 1
ATOM 555 C CA . VAL A 1 76 ? 9.719 -0.430 6.424 1.00 88.81 76 VAL A CA 1
ATOM 556 C C . VAL A 1 76 ? 8.621 -1.219 5.715 1.00 88.81 76 VAL A C 1
ATOM 558 O O . VAL A 1 76 ? 8.887 -2.144 4.955 1.00 88.81 76 VAL A O 1
ATOM 561 N N . LEU A 1 77 ? 7.377 -0.851 6.006 1.00 87.75 77 LEU A N 1
ATOM 562 C CA . LEU A 1 77 ? 6.172 -1.464 5.451 1.00 87.75 77 LEU A CA 1
ATOM 563 C C . LEU A 1 77 ? 5.680 -0.717 4.212 1.00 87.75 77 LEU A C 1
ATOM 565 O O . LEU A 1 77 ? 5.202 -1.339 3.275 1.00 87.75 77 LEU A O 1
ATOM 569 N N . ALA A 1 78 ? 5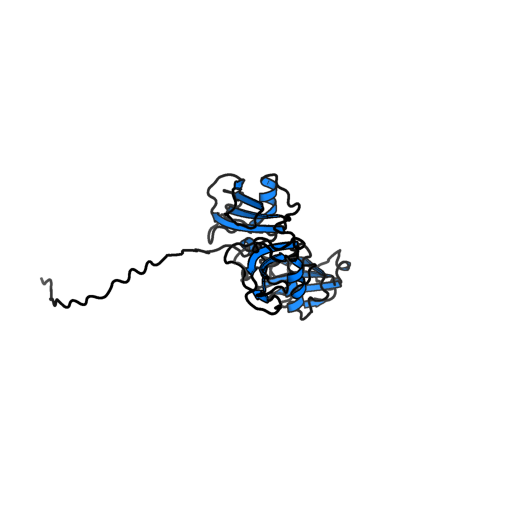.779 0.613 4.234 1.00 87.81 78 ALA A N 1
ATOM 570 C CA . ALA A 1 78 ? 5.322 1.486 3.163 1.00 87.81 78 ALA A CA 1
ATOM 571 C C . ALA A 1 78 ? 6.056 2.833 3.201 1.00 87.81 78 ALA A C 1
ATOM 573 O O . ALA A 1 78 ? 6.438 3.311 4.276 1.00 87.81 78 ALA A O 1
ATOM 574 N N . ILE A 1 79 ? 6.208 3.456 2.033 1.00 88.62 79 ILE A N 1
ATOM 575 C CA . ILE A 1 79 ? 6.641 4.845 1.877 1.00 88.62 79 ILE A CA 1
ATOM 576 C C . ILE A 1 79 ? 5.631 5.567 0.984 1.00 88.62 79 ILE A C 1
ATOM 578 O O . ILE A 1 79 ? 5.544 5.298 -0.218 1.00 88.62 79 ILE A O 1
ATOM 582 N N . THR A 1 80 ? 4.894 6.503 1.573 1.00 89.44 80 THR A N 1
ATOM 583 C CA . THR A 1 80 ? 3.828 7.252 0.900 1.00 89.44 80 THR A CA 1
ATOM 584 C C . THR A 1 80 ? 4.294 8.667 0.577 1.00 89.44 80 THR A C 1
ATOM 586 O O . THR A 1 80 ? 4.878 9.331 1.434 1.00 89.44 80 THR A O 1
ATOM 589 N N . VAL A 1 81 ? 4.021 9.150 -0.637 1.00 88.25 81 VAL A N 1
ATOM 590 C CA . VAL A 1 81 ? 4.231 10.560 -0.993 1.00 88.25 81 VAL A CA 1
ATOM 591 C C . VAL A 1 81 ? 3.070 11.378 -0.433 1.00 88.25 81 VAL A C 1
ATOM 593 O O . VAL A 1 81 ? 1.932 11.218 -0.858 1.00 88.25 81 VAL A O 1
ATOM 596 N N . LEU A 1 82 ? 3.351 12.230 0.552 1.00 89.62 82 LEU A N 1
ATOM 597 C CA . LEU A 1 82 ? 2.349 13.064 1.225 1.00 89.62 82 LEU A CA 1
ATOM 598 C C . LEU A 1 82 ? 2.146 14.411 0.530 1.00 89.62 82 LEU A C 1
ATOM 600 O O . LEU A 1 82 ? 1.046 14.951 0.541 1.00 89.62 82 LEU A O 1
ATOM 604 N N . ASP A 1 83 ? 3.219 14.951 -0.042 1.00 88.88 83 ASP A N 1
ATOM 605 C CA . ASP A 1 83 ? 3.232 16.197 -0.806 1.00 88.88 83 ASP A CA 1
ATOM 606 C C . ASP A 1 83 ? 4.293 16.082 -1.903 1.00 88.88 83 ASP A C 1
ATOM 608 O O . ASP A 1 83 ? 5.346 15.476 -1.685 1.00 88.88 83 ASP A O 1
ATOM 612 N N . CYS A 1 84 ? 4.015 16.641 -3.074 1.00 85.50 84 CYS A N 1
ATOM 613 C CA . CYS A 1 84 ? 4.890 16.592 -4.242 1.00 85.50 84 CYS A CA 1
ATOM 614 C C . CYS A 1 84 ? 4.659 17.856 -5.062 1.00 85.50 84 CYS A C 1
ATOM 616 O O . CYS A 1 84 ? 3.587 18.062 -5.629 1.00 85.50 84 CYS A O 1
ATOM 618 N N . LYS A 1 85 ? 5.672 18.720 -5.077 1.00 85.62 85 LYS A N 1
ATOM 619 C CA . LYS A 1 85 ? 5.646 20.043 -5.704 1.00 85.62 85 LYS A CA 1
ATOM 620 C C . LYS A 1 85 ? 6.995 20.370 -6.364 1.00 85.62 85 LYS A C 1
ATOM 622 O O . LYS A 1 85 ? 7.956 19.616 -6.198 1.00 85.62 85 LYS A O 1
ATOM 627 N N . PRO A 1 86 ? 7.104 21.467 -7.126 1.00 83.38 86 PRO A N 1
ATOM 628 C CA . PRO A 1 86 ? 8.368 21.867 -7.741 1.00 83.38 86 PRO A CA 1
ATOM 629 C C . PRO A 1 86 ? 9.457 22.109 -6.692 1.00 83.38 86 PRO A C 1
ATOM 631 O O . PRO A 1 86 ? 9.147 22.535 -5.574 1.00 83.38 86 PRO A O 1
ATOM 634 N N . PHE A 1 87 ? 10.724 21.865 -7.049 1.00 85.56 87 PHE A N 1
ATOM 635 C CA . PHE A 1 87 ? 11.844 22.164 -6.153 1.00 85.56 87 PHE A CA 1
ATOM 636 C C . PHE A 1 87 ? 11.781 23.617 -5.662 1.00 85.56 87 PHE A C 1
ATOM 638 O O . PHE A 1 87 ? 11.464 24.541 -6.412 1.00 85.56 87 PHE A O 1
ATOM 645 N N . ASN A 1 88 ? 12.114 23.826 -4.394 1.00 82.94 88 ASN A N 1
ATOM 646 C CA . ASN A 1 88 ? 12.208 25.158 -3.793 1.00 82.94 88 ASN A CA 1
ATOM 647 C C . ASN A 1 88 ? 13.573 25.398 -3.124 1.00 82.94 88 ASN A C 1
ATOM 649 O O . ASN A 1 88 ? 13.745 26.386 -2.413 1.00 82.94 88 ASN A O 1
ATOM 653 N N . GLY A 1 89 ? 14.539 24.507 -3.375 1.00 78.06 89 GLY A N 1
ATOM 654 C CA . GLY A 1 89 ? 15.851 24.511 -2.734 1.00 78.06 89 GLY A CA 1
ATOM 655 C C . GLY A 1 89 ? 15.833 23.856 -1.348 1.00 78.06 89 GLY A C 1
ATOM 656 O O . GLY A 1 89 ? 14.781 23.580 -0.784 1.00 78.06 89 GLY A O 1
ATOM 657 N N . GLY A 1 90 ? 17.016 23.589 -0.793 1.00 83.00 90 GLY A N 1
ATOM 658 C CA . GLY A 1 90 ? 17.170 22.909 0.498 1.00 83.00 90 GLY A CA 1
ATOM 659 C C . GLY A 1 90 ? 17.450 21.407 0.379 1.00 83.00 90 GLY A C 1
ATOM 660 O O . GLY A 1 90 ? 17.171 20.777 -0.640 1.00 83.00 90 GLY A O 1
ATOM 661 N N . GLY A 1 91 ? 18.064 20.853 1.426 1.00 84.25 91 GLY A N 1
ATOM 662 C CA . GLY A 1 91 ? 18.468 19.448 1.486 1.00 84.25 91 GLY A CA 1
ATOM 663 C C . GLY A 1 91 ? 17.337 18.497 1.880 1.00 84.25 91 GLY A C 1
ATOM 664 O O . GLY A 1 91 ? 16.176 18.888 2.007 1.00 84.25 91 GLY A O 1
ATOM 665 N N . THR A 1 92 ? 17.700 17.233 2.095 1.00 89.56 92 THR A N 1
ATOM 666 C CA . THR A 1 92 ? 16.790 16.220 2.641 1.00 89.56 92 THR A CA 1
ATOM 667 C C . THR A 1 92 ? 16.944 16.139 4.157 1.00 89.56 92 THR A C 1
ATOM 669 O O . THR A 1 92 ? 18.061 16.054 4.663 1.00 89.56 92 THR A O 1
ATOM 672 N N . GLN A 1 93 ? 15.827 16.134 4.882 1.00 91.94 93 GLN A N 1
ATOM 673 C CA . GLN A 1 93 ? 15.802 16.066 6.344 1.00 91.94 93 GLN A CA 1
ATOM 674 C C . GLN A 1 93 ? 14.555 15.348 6.868 1.00 91.94 93 GLN A C 1
ATOM 676 O O . GLN A 1 93 ? 13.530 15.265 6.188 1.00 91.94 93 GLN A O 1
ATOM 681 N N . LYS A 1 94 ? 14.622 14.851 8.108 1.00 95.06 94 LYS A N 1
ATOM 682 C CA . LYS A 1 94 ? 13.431 14.386 8.830 1.00 95.06 94 LYS A CA 1
ATOM 683 C C . LYS A 1 94 ? 12.615 15.573 9.323 1.00 95.06 94 LYS A C 1
ATOM 685 O O . LYS A 1 94 ? 13.173 16.570 9.772 1.00 95.06 94 LYS A O 1
ATOM 690 N N . ILE A 1 95 ? 11.300 15.423 9.294 1.00 94.00 95 ILE A N 1
ATOM 691 C CA . ILE A 1 95 ? 10.343 16.392 9.822 1.00 94.00 95 ILE A CA 1
ATOM 692 C C . ILE A 1 95 ? 9.321 15.687 10.719 1.00 94.00 95 ILE A C 1
ATOM 694 O O . ILE A 1 95 ? 9.193 14.459 10.697 1.00 94.00 95 ILE A O 1
ATOM 698 N N . ALA A 1 96 ? 8.573 16.465 11.500 1.00 92.75 96 ALA A N 1
ATOM 699 C CA . ALA A 1 96 ? 7.424 15.941 12.224 1.00 92.75 96 ALA A CA 1
ATOM 700 C C . ALA A 1 96 ? 6.355 15.453 11.233 1.00 92.75 96 ALA A C 1
ATOM 702 O O . ALA A 1 96 ? 6.055 16.127 10.246 1.00 92.75 96 ALA A O 1
ATOM 703 N N . CYS A 1 97 ? 5.777 14.285 11.502 1.00 90.81 97 CYS A N 1
ATOM 704 C CA . CYS A 1 97 ? 4.602 13.839 10.767 1.00 90.81 97 CYS A CA 1
ATOM 705 C C . CYS A 1 97 ? 3.342 14.582 11.220 1.00 90.81 97 CYS A C 1
ATOM 707 O O . CYS A 1 97 ? 3.299 15.054 12.359 1.00 90.81 97 CYS A O 1
ATOM 709 N N . PRO A 1 98 ? 2.287 14.621 10.383 1.00 86.56 98 PRO A N 1
ATOM 710 C CA . PRO A 1 98 ? 0.971 15.062 10.826 1.00 86.56 98 PRO A CA 1
ATOM 711 C C . PRO A 1 98 ? 0.529 14.318 12.091 1.00 86.56 98 PRO A C 1
ATOM 713 O O . PRO A 1 98 ? 0.783 13.112 12.234 1.00 86.56 98 PRO A O 1
ATOM 716 N N . THR A 1 99 ? -0.139 15.034 12.995 1.00 83.00 99 THR A N 1
ATOM 717 C CA . THR A 1 99 ? -0.733 14.459 14.208 1.00 83.00 99 THR A CA 1
ATOM 718 C C . THR A 1 99 ? -1.634 13.280 13.842 1.00 83.00 99 THR A C 1
ATOM 720 O O . THR A 1 99 ? -2.286 13.289 12.800 1.00 83.00 99 THR A O 1
ATOM 723 N N . ASP A 1 100 ? -1.610 12.234 14.668 1.00 77.44 100 ASP A N 1
ATOM 724 C CA . ASP A 1 100 ? -2.361 10.981 14.495 1.00 77.44 100 ASP A CA 1
ATOM 725 C C . ASP A 1 100 ? -2.034 10.153 13.243 1.00 77.44 100 ASP A C 1
ATOM 727 O O . ASP A 1 100 ? -2.591 9.066 13.048 1.00 77.44 100 ASP A O 1
ATOM 731 N N . SER A 1 101 ? -1.059 10.580 12.437 1.00 85.69 101 SER A N 1
ATOM 732 C CA . SER A 1 101 ? -0.635 9.812 11.271 1.00 85.69 101 SER A CA 1
ATOM 733 C C . SER A 1 101 ? -0.116 8.410 11.650 1.00 85.69 101 SER A C 1
ATOM 735 O O . SER A 1 101 ? 0.344 8.148 12.774 1.00 85.69 101 SER A O 1
ATOM 737 N N . PRO A 1 102 ? -0.214 7.437 10.728 1.00 87.25 102 PRO A N 1
ATOM 738 C CA . PRO A 1 102 ? 0.296 6.092 10.969 1.00 87.25 102 PRO A CA 1
ATOM 739 C C . PRO A 1 102 ? 1.827 6.018 10.873 1.00 87.25 102 PRO A C 1
ATOM 741 O O . PRO A 1 102 ? 2.410 5.038 11.333 1.00 87.25 102 PRO A O 1
ATOM 744 N N . TYR A 1 103 ? 2.470 7.028 10.284 1.00 92.12 103 TYR A N 1
ATOM 745 C CA . TYR A 1 103 ? 3.887 7.026 9.941 1.00 92.12 103 TYR A CA 1
ATOM 746 C C . TYR A 1 103 ? 4.783 7.108 11.179 1.00 92.12 103 TYR A C 1
ATOM 748 O O . TYR A 1 103 ? 4.512 7.836 12.129 1.00 92.12 103 TYR A O 1
ATOM 756 N N . ALA A 1 104 ? 5.876 6.347 11.156 1.00 92.44 104 ALA A N 1
ATOM 757 C CA . ALA A 1 104 ? 6.877 6.361 12.215 1.00 92.44 104 ALA A CA 1
ATOM 758 C C . ALA A 1 104 ? 7.718 7.646 12.175 1.00 92.44 104 ALA A C 1
ATOM 760 O O . ALA A 1 104 ? 8.119 8.157 13.216 1.00 92.44 104 ALA A O 1
ATOM 761 N N . TYR A 1 105 ? 7.992 8.149 10.973 1.00 93.81 105 TYR A N 1
ATOM 762 C CA . TYR A 1 105 ? 8.599 9.453 10.738 1.00 93.81 105 TYR A CA 1
ATOM 763 C C . TYR A 1 105 ? 8.274 9.932 9.325 1.00 93.81 105 TYR A C 1
ATOM 765 O O . TYR A 1 105 ? 7.841 9.154 8.469 1.00 93.81 105 TYR A O 1
ATOM 773 N N . CYS A 1 106 ? 8.499 11.223 9.101 1.00 95.38 106 CYS A N 1
ATOM 774 C CA . CYS A 1 106 ? 8.284 11.869 7.823 1.00 95.38 106 CYS A CA 1
ATOM 775 C C . CYS A 1 106 ? 9.568 12.567 7.393 1.00 95.38 106 CYS A C 1
ATOM 777 O O . CYS A 1 106 ? 10.415 12.915 8.221 1.00 95.38 106 CYS A O 1
ATOM 779 N N . THR A 1 107 ? 9.736 12.744 6.092 1.00 95.44 107 THR A N 1
ATOM 780 C CA . THR A 1 107 ? 10.898 13.423 5.517 1.00 95.44 107 THR A CA 1
ATOM 781 C C . THR A 1 107 ? 10.430 14.536 4.608 1.00 95.44 107 THR A C 1
ATOM 783 O O . THR A 1 107 ? 9.361 14.437 4.014 1.00 95.44 107 THR A O 1
ATOM 786 N N . ASN A 1 108 ? 11.241 15.578 4.482 1.00 94.06 108 ASN A N 1
ATOM 787 C CA . ASN A 1 108 ? 11.091 16.568 3.432 1.00 94.06 108 ASN A CA 1
ATOM 788 C C . ASN A 1 108 ? 12.403 16.685 2.659 1.00 94.06 108 ASN A C 1
ATOM 790 O O . ASN A 1 108 ? 13.478 16.760 3.256 1.00 94.06 108 ASN A O 1
ATOM 794 N N . THR A 1 109 ? 12.289 16.702 1.338 1.00 91.31 109 THR A N 1
ATOM 795 C CA . THR A 1 109 ? 13.378 16.970 0.405 1.00 91.31 109 THR A CA 1
ATOM 796 C C . THR A 1 109 ? 13.004 18.218 -0.374 1.00 91.31 109 THR A C 1
ATOM 798 O O . THR A 1 109 ? 12.034 18.185 -1.123 1.00 91.31 109 THR A O 1
ATOM 801 N N . GLY A 1 110 ? 13.742 19.315 -0.194 1.00 86.69 110 GLY A N 1
ATOM 802 C CA . GLY A 1 110 ? 13.487 20.571 -0.915 1.00 86.69 110 GLY A CA 1
ATOM 803 C C . GLY A 1 110 ? 13.969 20.567 -2.375 1.00 86.69 110 GLY A C 1
ATOM 804 O O . GLY A 1 110 ? 13.427 21.285 -3.222 1.00 86.69 110 GLY A O 1
ATOM 805 N N . ASN A 1 111 ? 14.969 19.732 -2.670 1.00 86.50 111 ASN A N 1
ATOM 806 C CA . ASN A 1 111 ? 15.435 19.380 -4.009 1.00 86.50 111 ASN A CA 1
ATOM 807 C C . ASN A 1 111 ? 16.075 17.981 -3.981 1.00 86.50 111 ASN A C 1
ATOM 809 O O . ASN A 1 111 ? 17.079 17.772 -3.300 1.00 86.50 111 ASN A O 1
ATOM 813 N N . ASP A 1 112 ? 15.509 17.030 -4.719 1.00 81.44 112 ASP A N 1
ATOM 814 C CA . ASP A 1 112 ? 16.018 15.656 -4.814 1.00 81.44 112 ASP A CA 1
ATOM 815 C C . ASP A 1 112 ? 17.081 15.452 -5.909 1.00 81.44 112 ASP A C 1
ATOM 817 O O . ASP A 1 112 ? 17.512 14.328 -6.152 1.00 81.44 112 ASP A O 1
ATOM 821 N N . GLY A 1 113 ? 17.490 16.526 -6.593 1.00 79.19 113 GLY A N 1
ATOM 822 C CA . GLY A 1 113 ? 18.379 16.479 -7.758 1.00 79.19 113 GLY A CA 1
ATOM 823 C C . GLY A 1 113 ? 17.655 16.165 -9.070 1.00 79.19 113 GLY A C 1
ATOM 824 O O . GLY A 1 113 ? 18.209 16.397 -10.141 1.00 79.19 113 GLY A O 1
ATOM 825 N N . GLY A 1 114 ? 16.402 15.715 -8.995 1.00 77.38 114 GLY A N 1
ATOM 826 C CA . GLY A 1 114 ? 15.483 15.544 -10.113 1.00 77.38 114 GLY A CA 1
ATOM 827 C C . GLY A 1 114 ? 14.479 16.688 -10.234 1.00 77.38 114 GLY A C 1
ATOM 828 O O . GLY A 1 114 ? 13.500 16.526 -10.949 1.00 77.38 114 GLY A O 1
ATOM 829 N N . GLY A 1 115 ? 14.679 17.807 -9.527 1.00 80.62 115 GLY A N 1
ATOM 830 C CA . GLY A 1 115 ? 13.807 18.986 -9.554 1.00 80.62 115 GLY A CA 1
ATOM 831 C C . GLY A 1 115 ? 12.476 18.826 -8.812 1.00 80.62 115 GLY A C 1
ATOM 832 O O . GLY A 1 115 ? 11.553 19.619 -9.025 1.00 80.62 115 GLY A O 1
ATOM 833 N N . ASN A 1 116 ? 12.377 17.843 -7.913 1.00 83.44 116 ASN A N 1
ATOM 834 C CA . ASN A 1 116 ? 11.219 17.650 -7.046 1.00 83.44 116 ASN A CA 1
ATOM 835 C C . ASN A 1 116 ? 11.451 18.232 -5.648 1.00 83.44 116 ASN A C 1
ATOM 837 O O . ASN A 1 116 ? 12.537 18.105 -5.079 1.00 83.44 116 ASN A O 1
ATOM 841 N N . ASN A 1 117 ? 10.387 18.782 -5.061 1.00 88.62 117 ASN A N 1
ATOM 842 C CA . ASN A 1 117 ? 10.221 18.874 -3.617 1.00 88.62 117 ASN A CA 1
ATOM 843 C C . ASN A 1 117 ? 9.165 17.861 -3.185 1.00 88.62 117 ASN A C 1
ATOM 845 O O . ASN A 1 117 ? 8.038 17.885 -3.686 1.00 88.62 117 ASN A O 1
ATOM 849 N N . LEU A 1 118 ? 9.522 16.992 -2.245 1.00 88.44 118 LEU A N 1
ATOM 850 C CA . LEU A 1 118 ? 8.617 15.967 -1.757 1.00 88.44 118 LEU A CA 1
ATOM 851 C C . LEU A 1 118 ? 8.601 15.862 -0.239 1.00 88.44 118 LEU A C 1
ATOM 853 O O . LEU A 1 118 ? 9.611 16.052 0.442 1.00 88.44 118 LEU A O 1
ATOM 857 N N . THR A 1 119 ? 7.436 15.483 0.273 1.00 92.94 119 THR A N 1
ATOM 858 C CA . THR A 1 119 ? 7.269 15.012 1.643 1.00 92.94 119 THR A CA 1
ATOM 859 C C . THR A 1 119 ? 6.906 13.537 1.617 1.00 92.94 119 THR A C 1
ATOM 861 O O . THR A 1 119 ? 5.940 13.159 0.956 1.00 92.94 119 THR A O 1
ATOM 864 N N . LEU A 1 120 ? 7.656 12.702 2.338 1.00 93.75 120 LEU A N 1
ATOM 865 C CA . LEU A 1 120 ? 7.368 11.272 2.471 1.00 93.75 120 LEU A CA 1
ATOM 866 C C . LEU A 1 120 ? 6.898 10.943 3.883 1.00 93.75 120 LEU A C 1
ATOM 868 O O . LEU A 1 120 ? 7.449 11.452 4.856 1.00 93.75 120 LEU A O 1
ATOM 872 N N . GLY A 1 121 ? 5.927 10.042 3.987 1.00 94.56 121 GLY A N 1
ATOM 873 C CA . GLY A 1 121 ? 5.558 9.358 5.218 1.00 94.56 121 GLY A CA 1
ATOM 874 C C . GLY A 1 121 ? 6.105 7.937 5.199 1.00 94.56 121 GLY A C 1
ATOM 875 O O . GLY A 1 121 ? 5.804 7.174 4.281 1.00 94.56 121 GLY A O 1
ATOM 876 N N . VAL A 1 122 ? 6.901 7.567 6.204 1.00 93.94 122 VAL A N 1
ATOM 877 C CA . VAL A 1 122 ? 7.479 6.222 6.310 1.00 93.94 122 VAL A CA 1
ATOM 878 C C . VAL A 1 122 ? 6.744 5.421 7.367 1.00 93.94 122 VAL A C 1
ATOM 880 O O . VAL A 1 122 ? 6.778 5.733 8.560 1.00 93.94 122 VAL A O 1
ATOM 883 N N . LEU A 1 123 ? 6.092 4.347 6.935 1.00 93.44 123 LEU A N 1
ATOM 884 C CA . LEU A 1 123 ? 5.442 3.395 7.819 1.00 93.44 123 LEU A CA 1
ATOM 885 C C . LEU A 1 123 ? 6.423 2.275 8.170 1.00 93.44 123 LEU A C 1
ATOM 887 O O . LEU A 1 123 ? 6.961 1.620 7.280 1.00 93.44 123 LEU A O 1
ATOM 891 N N . LYS A 1 124 ? 6.623 2.014 9.465 1.00 92.94 124 LYS A N 1
ATOM 892 C CA . LYS A 1 124 ? 7.451 0.899 9.947 1.00 92.94 124 LYS A CA 1
ATOM 893 C C . LYS A 1 124 ? 6.632 -0.127 10.716 1.00 92.94 124 LYS A C 1
ATOM 895 O O . LYS A 1 124 ? 5.627 0.220 11.337 1.00 92.94 124 LYS A O 1
ATOM 900 N N . LEU A 1 125 ? 7.094 -1.374 10.710 1.00 90.50 125 LEU A N 1
ATOM 901 C CA . LEU A 1 125 ? 6.585 -2.444 11.554 1.00 90.50 125 LEU A CA 1
ATOM 902 C C . LEU A 1 125 ? 6.898 -2.122 13.016 1.00 90.50 125 LEU A C 1
ATOM 904 O O . LEU A 1 125 ? 8.053 -1.969 13.405 1.00 90.50 125 LEU A O 1
ATOM 908 N N . ASN A 1 126 ? 5.850 -1.997 13.818 1.00 89.06 126 ASN A N 1
ATOM 909 C CA . ASN A 1 126 ? 5.891 -1.750 15.253 1.00 89.06 126 ASN A CA 1
ATOM 910 C C . ASN A 1 126 ? 4.573 -2.238 15.885 1.00 89.06 126 ASN A C 1
ATOM 912 O O . ASN A 1 126 ? 3.733 -2.821 15.205 1.00 89.06 126 ASN A O 1
ATOM 916 N N . ALA A 1 127 ? 4.343 -1.990 17.176 1.00 87.31 127 ALA A N 1
ATOM 917 C CA . ALA A 1 127 ? 3.105 -2.412 17.843 1.00 87.31 127 ALA A CA 1
ATOM 918 C C . ALA A 1 127 ? 1.816 -1.849 17.190 1.00 87.31 127 ALA A C 1
ATOM 920 O O . ALA A 1 127 ? 0.813 -2.562 17.086 1.00 87.31 127 ALA A O 1
ATOM 921 N N . LYS A 1 128 ? 1.843 -0.603 16.686 1.00 87.88 128 LYS A N 1
ATOM 922 C CA . LYS A 1 128 ? 0.704 0.056 16.014 1.00 87.88 128 LYS A CA 1
ATOM 923 C C . LYS A 1 128 ? 0.400 -0.575 14.655 1.00 87.88 128 LYS A C 1
ATOM 925 O O . LYS A 1 128 ? -0.769 -0.664 14.288 1.00 87.88 128 LYS A O 1
ATOM 930 N N . THR A 1 129 ? 1.411 -1.057 13.939 1.00 92.06 129 THR A N 1
ATOM 931 C CA . THR A 1 129 ? 1.282 -1.577 12.566 1.00 92.06 129 THR A CA 1
ATOM 932 C C . THR A 1 129 ? 1.365 -3.100 12.464 1.00 92.06 129 THR A C 1
ATOM 934 O O . THR A 1 129 ? 1.051 -3.651 11.416 1.00 92.06 129 THR A O 1
ATOM 937 N N . ASN A 1 130 ? 1.747 -3.809 13.529 1.00 91.94 130 ASN A N 1
ATOM 938 C CA . ASN A 1 130 ? 1.840 -5.267 13.534 1.00 91.94 130 ASN A CA 1
ATOM 939 C C . ASN A 1 130 ? 0.440 -5.893 13.356 1.00 91.94 130 ASN A C 1
ATOM 941 O O . ASN A 1 130 ? -0.443 -5.619 14.183 1.00 91.94 130 ASN A O 1
ATOM 945 N N . PRO A 1 131 ? 0.224 -6.753 12.338 1.00 92.19 131 PRO A N 1
ATOM 946 C CA . PRO A 1 131 ? -1.043 -7.4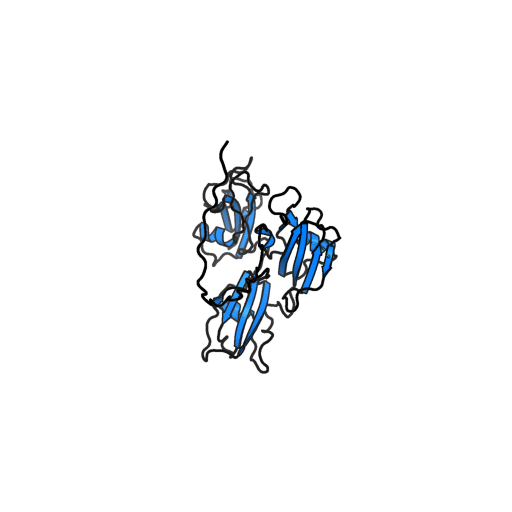62 12.144 1.00 92.19 131 PRO A CA 1
ATOM 947 C C . PRO A 1 131 ? -1.417 -8.381 13.313 1.00 92.19 131 PRO A C 1
ATOM 949 O O . PRO A 1 131 ? -2.597 -8.544 13.620 1.00 92.19 131 PRO A O 1
ATOM 952 N N . ASN A 1 132 ? -0.425 -8.954 13.998 1.00 93.44 132 ASN A N 1
ATOM 953 C CA . ASN A 1 132 ? -0.637 -9.779 15.190 1.00 93.44 132 ASN A CA 1
ATOM 954 C C . ASN A 1 132 ? -0.877 -8.943 16.457 1.00 93.44 132 ASN A C 1
ATOM 956 O O . ASN A 1 132 ? -1.275 -9.485 17.485 1.00 93.44 132 ASN A O 1
ATOM 960 N N . GLY A 1 133 ? -0.654 -7.627 16.390 1.00 93.31 133 GLY A N 1
ATOM 961 C CA . GLY A 1 133 ? -0.984 -6.703 17.467 1.00 93.31 133 GLY A CA 1
ATOM 962 C C . GLY A 1 133 ? -2.494 -6.547 17.637 1.00 93.31 133 GLY A C 1
ATOM 963 O O . GLY A 1 133 ? -3.261 -6.653 16.675 1.00 93.31 133 GLY A O 1
ATOM 964 N N . LEU A 1 134 ? -2.909 -6.276 18.874 1.00 94.94 134 LEU A N 1
ATOM 965 C CA . LEU A 1 134 ? -4.300 -5.991 19.216 1.00 94.94 134 LEU A CA 1
ATOM 966 C C . LEU A 1 134 ? -4.786 -4.696 18.551 1.00 94.94 134 LEU A C 1
ATOM 968 O O . LEU A 1 134 ? -3.986 -3.840 18.158 1.00 94.94 134 LEU A O 1
ATOM 972 N N . TYR A 1 135 ? -6.106 -4.544 18.444 1.00 93.69 135 TYR A N 1
ATOM 973 C CA . TYR A 1 135 ? -6.708 -3.246 18.150 1.00 93.69 135 TYR A CA 1
ATOM 974 C C . TYR A 1 135 ? -6.259 -2.187 19.162 1.00 93.69 135 TYR A C 1
ATOM 976 O O . TYR A 1 135 ? -5.943 -2.482 20.313 1.00 93.69 135 TYR A O 1
ATOM 984 N N . THR A 1 136 ? -6.248 -0.938 18.719 1.00 92.31 136 THR A N 1
ATOM 985 C CA . THR A 1 136 ? -5.843 0.222 19.516 1.00 92.31 136 THR A CA 1
ATOM 986 C C . THR A 1 136 ? -6.936 1.278 19.465 1.00 92.31 136 THR A C 1
ATOM 988 O O . THR A 1 136 ? -7.622 1.385 18.453 1.00 92.31 136 THR A O 1
ATOM 991 N N . GLY A 1 137 ? -7.073 2.078 20.523 1.00 91.38 137 GLY A N 1
ATOM 992 C CA . GLY A 1 137 ? -8.071 3.154 20.584 1.00 91.38 137 GLY A CA 1
ATOM 993 C C . GLY A 1 137 ? -9.489 2.698 20.938 1.00 91.38 137 GLY A C 1
ATOM 994 O O . GLY A 1 137 ? -10.403 3.504 20.862 1.00 91.38 137 GLY A O 1
ATOM 995 N N . CYS A 1 138 ? -9.675 1.435 21.330 1.00 93.94 138 CYS A N 1
ATOM 996 C CA . CYS A 1 138 ? -10.972 0.929 21.775 1.00 93.94 138 CYS A CA 1
ATOM 997 C C . CYS A 1 138 ? -11.352 1.476 23.166 1.00 93.94 138 CYS A C 1
ATOM 999 O O . CYS A 1 138 ? -10.452 1.767 23.965 1.00 93.94 138 CYS A O 1
ATOM 1001 N N . PRO A 1 139 ? -12.655 1.538 23.505 1.00 93.31 139 PRO A N 1
ATOM 1002 C CA . PRO A 1 139 ? -13.117 1.897 24.843 1.00 93.31 139 PRO A CA 1
ATOM 1003 C C . PRO A 1 139 ? -12.522 1.013 25.951 1.00 93.31 139 PRO A C 1
ATOM 1005 O O . PRO A 1 139 ? -12.194 -0.158 25.741 1.00 93.31 139 PRO A O 1
ATOM 1008 N N . GLY A 1 140 ? -12.411 1.566 27.162 1.00 92.44 140 GLY A N 1
ATOM 1009 C CA . GLY A 1 140 ? -11.919 0.830 28.329 1.00 92.44 140 GLY A CA 1
ATOM 1010 C C . GLY A 1 140 ? -12.752 -0.425 28.617 1.00 92.44 140 GLY A C 1
ATOM 1011 O O . GLY A 1 140 ? -13.979 -0.375 28.605 1.00 92.44 140 GLY A O 1
ATOM 1012 N N . GLY A 1 141 ? -12.082 -1.554 28.869 1.00 88.25 141 GLY A N 1
ATOM 1013 C CA . GLY A 1 141 ? -12.733 -2.849 29.112 1.00 88.25 141 GLY A CA 1
ATOM 1014 C C . GLY A 1 141 ? -13.128 -3.627 27.850 1.00 88.25 141 GLY A C 1
ATOM 1015 O O . GLY A 1 141 ? -13.660 -4.729 27.969 1.00 88.25 141 GLY A O 1
ATOM 1016 N N . ALA A 1 142 ? -12.848 -3.100 26.652 1.00 91.94 142 ALA A N 1
ATOM 1017 C CA . ALA A 1 142 ? -13.074 -3.807 25.395 1.00 91.94 142 ALA A CA 1
ATOM 1018 C C . ALA A 1 142 ? -12.279 -5.124 25.317 1.00 91.94 142 ALA A C 1
ATOM 1020 O O . ALA A 1 142 ? -11.085 -5.178 25.626 1.00 91.94 142 ALA A O 1
ATOM 1021 N N . GLN A 1 143 ? -12.924 -6.191 24.838 1.00 93.75 143 GLN A N 1
ATOM 1022 C CA . GLN A 1 143 ? -12.248 -7.457 24.568 1.00 93.75 143 GLN A CA 1
ATOM 1023 C C . GLN A 1 143 ? -11.539 -7.377 23.212 1.00 93.75 143 GLN A C 1
ATOM 1025 O O . GLN A 1 143 ? -12.135 -7.613 22.162 1.00 93.75 143 GLN A O 1
ATOM 1030 N N . LEU A 1 144 ? -10.253 -7.034 23.233 1.00 94.06 144 LEU A N 1
ATOM 1031 C CA . LEU A 1 144 ? -9.466 -6.795 22.024 1.00 94.06 144 LEU A CA 1
ATOM 1032 C C . LEU A 1 144 ? -9.097 -8.093 21.296 1.00 94.06 144 LEU A C 1
ATOM 1034 O O . LEU A 1 144 ? -8.813 -9.119 21.916 1.00 94.06 144 LEU A O 1
ATOM 1038 N N . LYS A 1 145 ? -9.009 -8.021 19.965 1.00 93.62 145 LYS A N 1
ATOM 1039 C CA . LYS A 1 145 ? -8.480 -9.097 19.117 1.00 93.62 145 LYS A CA 1
ATOM 1040 C C . LYS A 1 145 ? -7.279 -8.620 18.304 1.00 93.62 145 LYS A C 1
ATOM 1042 O O . LYS A 1 145 ? -7.156 -7.422 18.044 1.00 93.62 145 LYS A O 1
ATOM 1047 N N . PRO A 1 146 ? -6.415 -9.544 17.848 1.00 94.94 146 PRO A N 1
ATOM 1048 C CA . PRO A 1 146 ? -5.412 -9.234 16.840 1.00 94.94 146 PRO A CA 1
ATOM 1049 C C . PRO A 1 146 ? -6.064 -8.720 15.555 1.00 94.94 146 PRO A C 1
ATOM 1051 O O . PRO A 1 146 ? -7.061 -9.297 15.105 1.00 94.94 146 PRO A O 1
ATOM 1054 N N . LYS A 1 147 ? -5.470 -7.714 14.906 1.00 94.50 147 LYS A N 1
ATOM 1055 C CA . LYS A 1 147 ? -5.967 -7.178 13.622 1.00 94.50 147 LYS A CA 1
ATOM 1056 C C . LYS A 1 147 ? -6.077 -8.264 12.551 1.00 94.50 147 LYS A C 1
ATOM 1058 O O . LYS A 1 147 ? -7.058 -8.318 11.809 1.00 94.50 147 LYS A O 1
ATOM 1063 N N . LEU A 1 148 ? -5.130 -9.204 12.543 1.00 92.25 148 LEU A N 1
ATOM 1064 C CA . LEU A 1 148 ? -5.102 -10.359 11.644 1.00 92.25 148 LEU A CA 1
ATOM 1065 C C . LEU A 1 148 ? -6.372 -11.222 11.731 1.00 92.25 148 LEU A C 1
ATOM 1067 O O . LEU A 1 148 ? -6.765 -11.841 10.744 1.00 92.25 148 LEU A O 1
ATOM 1071 N N . SER A 1 149 ? -7.049 -11.246 12.886 1.00 90.81 149 SER A N 1
ATOM 1072 C CA . SER A 1 149 ? -8.283 -12.018 13.076 1.00 90.81 149 SER A CA 1
ATOM 1073 C C . SER A 1 149 ? -9.448 -11.526 12.211 1.00 90.81 149 SER A C 1
ATOM 1075 O O . SER A 1 149 ? -10.312 -12.332 11.849 1.00 90.81 149 SER A O 1
ATOM 1077 N N . LEU A 1 150 ? -9.447 -10.234 11.867 1.00 90.00 150 LEU A N 1
ATOM 1078 C CA . LEU A 1 150 ? -10.400 -9.620 10.951 1.00 90.00 150 LEU A CA 1
ATOM 1079 C C . LEU A 1 150 ? -9.983 -9.862 9.499 1.00 90.00 150 LEU A C 1
ATOM 1081 O O . LEU A 1 150 ? -10.803 -10.273 8.681 1.00 90.00 150 LEU A O 1
ATOM 1085 N N . ILE A 1 151 ? -8.692 -9.675 9.206 1.00 88.31 151 ILE A N 1
ATOM 1086 C CA . ILE A 1 151 ? -8.143 -9.749 7.846 1.00 88.31 151 ILE A CA 1
ATOM 1087 C C . ILE A 1 151 ? -8.307 -11.145 7.249 1.00 88.31 151 ILE A C 1
ATOM 1089 O O . ILE A 1 151 ? -8.827 -11.275 6.141 1.00 88.31 151 ILE A O 1
ATOM 1093 N N . LYS A 1 152 ? -7.971 -12.195 8.012 1.00 86.00 152 LYS A N 1
ATOM 1094 C CA . LYS A 1 152 ? -8.036 -13.592 7.548 1.00 86.00 152 LYS A CA 1
ATOM 1095 C C . LYS A 1 152 ? -9.440 -14.069 7.152 1.00 86.00 152 LYS A C 1
ATOM 1097 O O . LYS A 1 152 ? -9.588 -15.150 6.597 1.00 86.00 152 LYS A O 1
ATOM 1102 N N . ARG A 1 153 ? -10.489 -13.305 7.485 1.00 79.19 153 ARG A N 1
ATOM 1103 C CA . ARG A 1 153 ? -11.884 -13.600 7.105 1.00 79.19 153 ARG A CA 1
ATOM 1104 C C . ARG A 1 153 ? -12.250 -13.067 5.719 1.00 79.19 153 ARG A C 1
ATOM 1106 O O . ARG A 1 153 ? -13.337 -13.372 5.225 1.00 79.19 153 ARG A O 1
ATOM 1113 N N . VAL A 1 154 ? -11.390 -12.233 5.137 1.00 78.50 154 VAL A N 1
ATOM 1114 C CA . VAL A 1 154 ? -11.638 -11.519 3.878 1.00 78.50 154 VAL A CA 1
ATOM 1115 C C . VAL A 1 154 ? -10.539 -11.790 2.858 1.00 78.50 154 VAL A C 1
ATOM 1117 O O . VAL A 1 154 ? -10.842 -11.940 1.677 1.00 78.50 154 VAL A O 1
ATOM 1120 N N . ARG A 1 155 ? -9.276 -11.850 3.293 1.00 75.56 155 ARG A N 1
ATOM 1121 C CA . ARG A 1 155 ? -8.103 -12.009 2.426 1.00 75.56 155 ARG A CA 1
ATOM 1122 C C . ARG A 1 155 ? -7.091 -12.982 3.024 1.00 75.56 155 ARG A C 1
ATOM 1124 O O . ARG A 1 155 ? -7.121 -13.268 4.221 1.00 75.56 155 ARG A O 1
ATOM 1131 N N . ASP A 1 156 ? -6.195 -13.464 2.171 1.00 71.94 156 ASP A N 1
ATOM 1132 C CA . ASP A 1 156 ? -5.095 -14.339 2.560 1.00 71.94 156 ASP A CA 1
ATOM 1133 C C . ASP A 1 156 ? -4.107 -13.593 3.485 1.00 71.94 156 ASP A C 1
ATOM 1135 O O . ASP A 1 156 ? -3.579 -12.545 3.103 1.00 71.94 156 ASP A O 1
ATOM 1139 N N . PRO A 1 157 ? -3.841 -14.105 4.702 1.00 73.69 157 PRO A N 1
ATOM 1140 C CA . PRO A 1 157 ? -2.929 -13.476 5.653 1.00 73.69 157 PRO A CA 1
ATOM 1141 C C . PRO A 1 157 ? -1.469 -13.407 5.178 1.00 73.69 157 PRO A C 1
ATOM 1143 O O . PRO A 1 157 ? -0.721 -12.587 5.705 1.00 73.69 157 PRO A O 1
ATOM 1146 N N . ARG A 1 158 ? -1.051 -14.222 4.197 1.00 68.69 158 ARG A N 1
ATOM 1147 C CA . ARG A 1 158 ? 0.308 -14.183 3.620 1.00 68.69 158 ARG A CA 1
ATOM 1148 C C . ARG A 1 158 ? 0.600 -12.877 2.882 1.00 68.69 158 ARG A C 1
ATOM 1150 O O . ARG A 1 158 ? 1.756 -12.513 2.713 1.00 68.69 158 ARG A O 1
ATOM 1157 N N . LEU A 1 159 ? -0.446 -12.165 2.475 1.00 70.38 159 LEU A N 1
ATOM 1158 C CA . LEU A 1 159 ? -0.361 -10.939 1.686 1.00 70.38 159 LEU A CA 1
ATOM 1159 C C . LEU A 1 159 ? -0.258 -9.680 2.556 1.00 70.38 159 LEU A C 1
ATOM 1161 O O . LEU A 1 159 ? -0.378 -8.570 2.046 1.00 70.38 159 LEU A O 1
ATOM 1165 N N . ILE A 1 160 ? -0.095 -9.839 3.872 1.00 81.50 160 ILE A N 1
ATOM 1166 C CA . ILE A 1 160 ? -0.240 -8.765 4.853 1.00 81.50 160 ILE A CA 1
ATOM 1167 C C . ILE A 1 160 ? 1.087 -8.530 5.554 1.00 81.50 160 ILE A C 1
ATOM 1169 O O . ILE A 1 160 ? 1.568 -9.386 6.295 1.00 81.50 160 ILE A O 1
ATOM 1173 N N . LYS A 1 161 ? 1.637 -7.329 5.397 1.00 82.31 161 LYS A N 1
ATOM 1174 C CA . LYS A 1 161 ? 2.824 -6.899 6.144 1.00 82.31 161 LYS A CA 1
ATOM 1175 C C . LYS A 1 161 ? 2.489 -5.974 7.303 1.00 82.31 161 LYS A C 1
ATOM 1177 O O . LYS A 1 161 ? 3.192 -5.973 8.313 1.00 82.31 161 LYS A O 1
ATOM 1182 N N . GLY A 1 162 ? 1.404 -5.212 7.183 1.00 90.44 162 GLY A N 1
ATOM 1183 C CA . GLY A 1 162 ? 0.988 -4.258 8.199 1.00 90.44 162 GLY A CA 1
ATOM 1184 C C . GLY A 1 162 ? -0.520 -4.111 8.305 1.00 90.44 162 GLY A C 1
ATOM 1185 O O . GLY A 1 162 ? -1.265 -4.343 7.358 1.00 90.44 162 GLY A O 1
ATOM 1186 N N . ALA A 1 163 ? -0.979 -3.699 9.479 1.00 93.75 163 ALA A N 1
ATOM 1187 C CA . ALA A 1 163 ? -2.352 -3.282 9.706 1.00 93.75 163 ALA A CA 1
ATOM 1188 C C . ALA A 1 163 ? -2.415 -2.218 10.804 1.00 93.75 163 ALA A C 1
ATOM 1190 O O . ALA A 1 163 ? -1.813 -2.369 11.872 1.00 93.75 163 ALA A O 1
ATOM 1191 N N . VAL A 1 164 ? -3.190 -1.168 10.557 1.00 94.44 164 VAL A N 1
ATOM 1192 C CA . VAL A 1 164 ? -3.399 -0.045 11.475 1.00 94.44 164 VAL A CA 1
ATOM 1193 C C . VAL A 1 164 ? -4.866 0.004 11.874 1.00 94.44 164 VAL A C 1
ATOM 1195 O O . VAL A 1 164 ? -5.748 -0.070 11.021 1.00 94.44 164 VAL A O 1
ATOM 1198 N N . THR A 1 165 ? -5.140 0.139 13.171 1.00 94.94 165 THR A N 1
ATOM 1199 C CA . THR A 1 165 ? -6.497 0.434 13.647 1.00 94.94 165 THR A CA 1
ATOM 1200 C C . THR A 1 165 ? -6.822 1.885 13.308 1.00 94.94 165 THR A C 1
ATOM 1202 O O . THR A 1 165 ? -6.131 2.783 13.784 1.00 94.94 165 THR A O 1
ATOM 1205 N N . LEU A 1 166 ? -7.835 2.107 12.471 1.00 94.25 166 LEU A N 1
ATOM 1206 C CA . LEU A 1 166 ? -8.300 3.443 12.082 1.00 94.25 166 LEU A CA 1
ATOM 1207 C C . LEU A 1 166 ? -9.356 3.959 13.051 1.00 94.25 166 LEU A C 1
ATOM 1209 O O . LEU A 1 166 ? -9.347 5.131 13.404 1.00 94.25 166 LEU A O 1
ATOM 1213 N N . SER A 1 167 ? -10.244 3.070 13.490 1.00 95.25 167 SER A N 1
ATOM 1214 C CA . SER A 1 167 ? -11.193 3.331 14.565 1.00 95.25 167 SER A CA 1
ATOM 1215 C C . SER A 1 167 ? -11.526 2.037 15.298 1.00 95.25 167 SER A C 1
ATOM 1217 O O . SER A 1 167 ? -11.455 0.942 14.724 1.00 95.25 167 SER A O 1
ATOM 1219 N N . CYS A 1 168 ? -11.871 2.168 16.573 1.00 96.19 168 CYS A N 1
ATOM 1220 C CA . CYS A 1 168 ? -12.360 1.072 17.388 1.00 96.19 168 CYS A CA 1
ATOM 1221 C C . CYS A 1 168 ? -13.348 1.608 18.422 1.00 96.19 168 CYS A C 1
ATOM 1223 O O . CYS A 1 168 ? -12.971 2.408 19.270 1.00 96.19 168 CYS A O 1
ATOM 1225 N N . ASP A 1 169 ? -14.582 1.127 18.364 1.00 96.88 169 ASP A N 1
ATOM 1226 C CA . ASP A 1 169 ? -15.707 1.587 19.172 1.00 96.88 169 ASP A CA 1
ATOM 1227 C C . ASP A 1 169 ? -16.499 0.391 19.715 1.00 96.88 169 ASP A C 1
ATOM 1229 O O . ASP A 1 169 ? -16.277 -0.762 19.331 1.00 96.88 169 ASP A O 1
ATOM 1233 N N . THR A 1 170 ? -17.464 0.651 20.596 1.00 95.81 170 THR A N 1
ATOM 1234 C CA . THR A 1 170 ? -18.444 -0.363 21.007 1.00 95.81 170 THR A CA 1
ATOM 1235 C C . THR A 1 170 ? -19.259 -0.826 19.797 1.00 95.81 170 THR A C 1
ATOM 1237 O O . THR A 1 170 ? -19.659 -0.016 18.961 1.00 95.81 170 THR A O 1
ATOM 1240 N N . ALA A 1 171 ? -19.521 -2.132 19.701 1.00 95.94 171 ALA A N 1
ATOM 1241 C CA . ALA A 1 171 ? -20.306 -2.711 18.616 1.00 95.94 171 ALA A CA 1
ATOM 1242 C C . ALA A 1 171 ? -21.659 -2.009 18.447 1.00 95.94 171 ALA A C 1
ATOM 1244 O O . ALA A 1 171 ? -22.405 -1.813 19.406 1.00 95.94 171 ALA A O 1
ATOM 1245 N N . THR A 1 172 ? -22.003 -1.698 17.199 1.00 93.31 172 THR A N 1
ATOM 1246 C CA . THR A 1 172 ? -23.265 -1.027 16.850 1.00 93.31 172 THR A CA 1
ATOM 1247 C C . THR A 1 172 ? -24.404 -2.011 16.589 1.00 93.31 172 THR A C 1
ATOM 1249 O O . THR A 1 172 ? -25.556 -1.611 16.435 1.00 93.31 172 THR A O 1
ATOM 1252 N N . VAL A 1 173 ? -24.102 -3.313 16.556 1.00 93.94 173 VAL A N 1
ATOM 1253 C CA . VAL A 1 173 ? -25.069 -4.400 16.358 1.00 93.94 173 VAL A CA 1
ATOM 1254 C C . VAL A 1 173 ? -24.807 -5.549 17.332 1.00 93.94 173 VAL A C 1
ATOM 1256 O O . VAL A 1 173 ? -23.663 -5.843 17.673 1.00 93.94 173 VAL A O 1
ATOM 1259 N N . ALA A 1 174 ? -25.865 -6.248 17.750 1.00 89.88 174 ALA A N 1
ATOM 1260 C CA . ALA A 1 174 ? -25.767 -7.305 18.763 1.00 89.88 174 ALA A CA 1
ATOM 1261 C C . ALA A 1 174 ? -25.050 -8.580 18.276 1.00 89.88 174 ALA A C 1
ATOM 1263 O O . ALA A 1 174 ? -24.373 -9.249 19.053 1.00 89.88 174 ALA A O 1
ATOM 1264 N N . LYS A 1 175 ? -25.199 -8.939 16.994 1.00 92.19 175 LYS A N 1
ATOM 1265 C CA . LYS A 1 175 ? -24.614 -10.163 16.420 1.00 92.19 175 LYS A CA 1
ATOM 1266 C C . LYS A 1 175 ? -23.285 -9.869 15.732 1.00 92.19 175 LYS A C 1
ATOM 1268 O O . LYS A 1 175 ? -23.124 -8.816 15.127 1.00 92.19 175 LYS A O 1
ATOM 1273 N N . SER A 1 176 ? -22.364 -10.834 15.763 1.00 91.00 176 SER A N 1
ATOM 1274 C CA . SER A 1 176 ? -21.117 -10.754 14.993 1.00 91.00 176 SER A CA 1
ATOM 1275 C C . SER A 1 176 ? -21.409 -10.605 13.499 1.00 91.00 176 SER A C 1
ATOM 1277 O O . SER A 1 176 ? -22.298 -11.267 12.962 1.00 91.00 176 SER A O 1
ATOM 1279 N N . THR A 1 177 ? -20.635 -9.756 12.830 1.00 91.38 177 THR A N 1
ATOM 1280 C CA . THR A 1 177 ? -20.760 -9.483 11.397 1.00 91.38 177 THR A CA 1
ATOM 1281 C C . THR A 1 177 ? -19.451 -9.790 10.678 1.00 91.38 177 THR A C 1
ATOM 1283 O O . THR A 1 177 ? -18.352 -9.601 11.212 1.00 91.38 177 THR A O 1
ATOM 1286 N N . LYS A 1 178 ? -19.556 -10.302 9.446 1.00 88.25 178 LYS A N 1
ATOM 1287 C CA . LYS A 1 178 ? -18.386 -10.505 8.586 1.00 88.25 178 LYS A CA 1
ATOM 1288 C C . LYS A 1 178 ? -17.801 -9.138 8.228 1.00 88.25 178 LYS A C 1
ATOM 1290 O O . LYS A 1 178 ? -18.545 -8.212 7.925 1.00 88.25 178 LYS A O 1
ATOM 1295 N N . ALA A 1 179 ? -16.476 -9.031 8.258 1.00 90.81 179 ALA A N 1
ATOM 1296 C CA . ALA A 1 179 ? -15.797 -7.826 7.808 1.00 90.81 179 ALA A CA 1
ATOM 1297 C C . ALA A 1 179 ? -16.036 -7.598 6.311 1.00 90.81 179 ALA A C 1
ATOM 1299 O O . ALA A 1 179 ? -15.979 -8.547 5.524 1.00 90.81 179 ALA A O 1
ATOM 1300 N N . ALA A 1 180 ? -16.271 -6.347 5.937 1.00 89.75 180 ALA A N 1
ATOM 1301 C CA . ALA A 1 180 ? -16.422 -5.917 4.556 1.00 89.75 180 ALA A CA 1
ATOM 1302 C C . ALA A 1 180 ? -15.250 -5.022 4.149 1.00 89.75 180 ALA A C 1
ATOM 1304 O O . ALA A 1 180 ? -14.688 -4.313 4.988 1.00 89.75 180 ALA A O 1
ATOM 1305 N N . VAL A 1 181 ? -14.898 -5.058 2.863 1.00 88.50 181 VAL A N 1
ATOM 1306 C CA . VAL A 1 181 ? -14.001 -4.062 2.267 1.00 88.50 181 VAL A CA 1
ATOM 1307 C C . VAL A 1 181 ? -14.763 -2.745 2.172 1.00 88.50 181 VAL A C 1
ATOM 1309 O O . VAL A 1 181 ? -15.903 -2.728 1.713 1.00 88.50 181 VAL A O 1
ATOM 1312 N N . VAL A 1 182 ? -14.145 -1.670 2.645 1.00 89.88 182 VAL A N 1
ATOM 1313 C CA . VAL A 1 182 ? -14.701 -0.314 2.656 1.00 89.88 182 VAL A CA 1
ATOM 1314 C C . VAL A 1 182 ? -13.653 0.674 2.166 1.00 89.88 182 VAL A C 1
ATOM 1316 O O .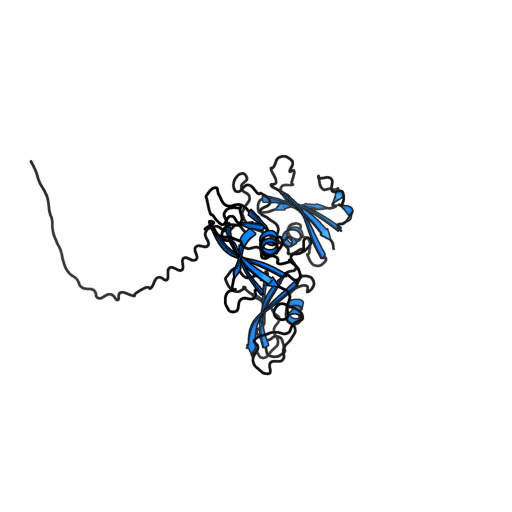 VAL A 1 182 ? -12.457 0.372 2.191 1.00 89.88 182 VAL A O 1
ATOM 1319 N N . ASP A 1 183 ? -14.090 1.875 1.806 1.00 87.00 183 ASP A N 1
ATOM 1320 C CA . ASP A 1 183 ? -13.178 2.943 1.411 1.00 87.00 183 ASP A CA 1
ATOM 1321 C C . ASP A 1 183 ? -12.232 3.328 2.556 1.00 87.00 183 ASP A C 1
ATOM 1323 O O . ASP A 1 183 ? -12.620 3.441 3.734 1.00 87.00 183 ASP A O 1
ATOM 1327 N N . CYS A 1 184 ? -10.966 3.534 2.202 1.00 86.69 184 CYS A N 1
ATOM 1328 C CA . CYS A 1 184 ? -9.966 4.084 3.105 1.00 86.69 184 CYS A CA 1
ATOM 1329 C C . CYS A 1 184 ? -10.161 5.593 3.322 1.00 86.69 184 CYS A C 1
ATOM 1331 O O . CYS A 1 184 ? -10.907 6.232 2.578 1.00 86.69 184 CYS A O 1
ATOM 1333 N N . PRO A 1 185 ? -9.586 6.168 4.398 1.00 84.19 185 PRO A N 1
ATOM 1334 C CA . PRO A 1 185 ? -9.617 7.612 4.615 1.00 84.19 185 PRO A CA 1
ATOM 1335 C C . PRO A 1 185 ? -9.110 8.366 3.382 1.00 84.19 185 PRO A C 1
ATOM 1337 O O . PRO A 1 185 ? -8.116 7.971 2.793 1.00 84.19 185 PRO A O 1
ATOM 1340 N N . ALA A 1 186 ? -9.765 9.463 3.004 1.00 73.94 186 ALA A N 1
ATOM 1341 C CA . ALA A 1 186 ? -9.303 10.265 1.878 1.00 73.94 186 ALA A CA 1
ATOM 1342 C C . ALA A 1 186 ? -7.947 10.919 2.202 1.00 73.94 186 ALA A C 1
ATOM 1344 O O . ALA A 1 186 ? -7.827 11.647 3.188 1.00 73.94 186 ALA A O 1
ATOM 1345 N N . GLY A 1 187 ? -6.943 10.682 1.361 1.00 66.62 187 GLY A N 1
ATOM 1346 C CA . GLY A 1 187 ? -5.623 11.300 1.465 1.00 66.62 187 GLY A CA 1
ATOM 1347 C C . GLY A 1 187 ? -4.508 10.365 0.998 1.00 66.62 187 GLY A C 1
ATOM 1348 O O . GLY A 1 187 ? -4.779 9.240 0.588 1.00 66.62 187 GLY A O 1
ATOM 1349 N N . PRO A 1 188 ? -3.244 10.816 1.049 1.00 65.88 188 PRO A N 1
ATOM 1350 C CA . PRO A 1 188 ? -2.104 9.937 0.850 1.00 65.88 188 PRO A CA 1
ATOM 1351 C C . PRO A 1 188 ? -1.940 9.048 2.090 1.00 65.88 188 PRO A C 1
ATOM 1353 O O . PRO A 1 188 ? -1.253 9.391 3.061 1.00 65.88 188 PRO A O 1
ATOM 1356 N N . ASP A 1 189 ? -2.616 7.906 2.074 1.00 78.62 189 ASP A N 1
ATOM 1357 C CA . ASP A 1 189 ? -2.540 6.881 3.105 1.00 78.62 189 ASP A CA 1
ATOM 1358 C C . ASP A 1 189 ? -1.695 5.677 2.636 1.00 78.62 189 ASP A C 1
ATOM 1360 O O . ASP A 1 189 ? -1.443 5.507 1.442 1.00 78.62 189 ASP A O 1
ATOM 1364 N N . PRO A 1 190 ? -1.143 4.872 3.561 1.00 83.88 190 PRO A N 1
ATOM 1365 C CA . PRO A 1 190 ? -0.319 3.728 3.189 1.00 83.88 190 PRO A CA 1
ATOM 1366 C C . PRO A 1 190 ? -1.145 2.467 2.897 1.00 83.88 190 PRO A C 1
ATOM 1368 O O . PRO A 1 190 ? -0.547 1.408 2.705 1.00 83.88 190 PRO A O 1
ATOM 1371 N N . TYR A 1 191 ? -2.478 2.536 2.944 1.00 86.62 191 TYR A N 1
ATOM 1372 C CA . TYR A 1 191 ? -3.355 1.376 2.942 1.00 86.62 191 TYR A CA 1
ATOM 1373 C C . TYR A 1 191 ? -3.727 0.970 1.519 1.00 86.62 191 TYR A C 1
ATOM 1375 O O . TYR A 1 191 ? -4.170 1.764 0.699 1.00 86.62 191 TYR A O 1
ATOM 1383 N N . ASP A 1 192 ? -3.599 -0.320 1.242 1.00 78.75 192 ASP A N 1
ATOM 1384 C CA . ASP A 1 192 ? -4.042 -0.900 -0.024 1.00 78.75 192 ASP A CA 1
ATOM 1385 C C . ASP A 1 192 ? -5.557 -1.102 -0.042 1.00 78.75 192 ASP A C 1
ATOM 1387 O O . ASP A 1 192 ? -6.205 -1.024 -1.083 1.00 78.75 192 ASP A O 1
ATOM 1391 N N . TYR A 1 193 ? -6.126 -1.389 1.127 1.00 83.31 193 TYR A N 1
ATOM 1392 C CA . TYR A 1 193 ? -7.561 -1.471 1.341 1.00 83.31 193 TYR A CA 1
ATOM 1393 C C . TYR A 1 193 ? -7.886 -1.332 2.825 1.00 83.31 193 TYR A C 1
ATOM 1395 O O . TYR A 1 193 ? -7.042 -1.534 3.705 1.00 83.31 193 TYR A O 1
ATOM 1403 N N . CYS A 1 194 ? -9.152 -1.042 3.108 1.00 91.00 194 CYS A N 1
ATOM 1404 C CA . CYS A 1 194 ? -9.654 -0.938 4.463 1.00 91.00 194 CYS A CA 1
ATOM 1405 C C . CYS A 1 194 ? -10.755 -1.964 4.700 1.00 91.00 194 CYS A C 1
ATOM 1407 O O . CYS A 1 194 ? -11.539 -2.293 3.811 1.00 91.00 194 CYS A O 1
ATOM 1409 N N . LEU A 1 195 ? -10.796 -2.492 5.920 1.00 94.25 195 LEU A N 1
ATOM 1410 C CA . LEU A 1 195 ? -11.838 -3.403 6.371 1.00 94.25 195 LEU A CA 1
ATOM 1411 C C . LEU A 1 195 ? -12.624 -2.756 7.495 1.00 94.25 195 LEU A C 1
ATOM 1413 O O . LEU A 1 195 ? -12.044 -2.098 8.359 1.00 94.25 195 LEU A O 1
ATOM 1417 N N . SER A 1 196 ? -13.929 -2.997 7.522 1.00 95.44 196 SER A N 1
ATOM 1418 C CA . SER A 1 196 ? -14.772 -2.610 8.646 1.00 95.44 196 SER A CA 1
ATOM 1419 C C . SER A 1 196 ? -15.735 -3.720 9.043 1.00 95.44 196 SER A C 1
ATOM 1421 O O . SER A 1 196 ? -16.197 -4.499 8.206 1.00 95.44 196 SER A O 1
ATOM 1423 N N . THR A 1 197 ? -16.020 -3.803 10.340 1.00 95.94 197 THR A N 1
ATOM 1424 C CA . THR A 1 197 ? -17.093 -4.623 10.899 1.00 95.94 197 THR A CA 1
ATOM 1425 C C . THR A 1 197 ? -17.856 -3.826 11.964 1.00 95.94 197 THR A C 1
ATOM 1427 O O . THR A 1 197 ? -17.226 -3.234 12.842 1.00 95.94 197 THR A O 1
ATOM 1430 N N . PRO A 1 198 ? -19.199 -3.818 11.925 1.00 96.44 198 PRO A N 1
ATOM 1431 C CA . PRO A 1 198 ? -20.039 -3.317 13.016 1.00 96.44 198 PRO A CA 1
ATOM 1432 C C . PRO A 1 198 ? -19.920 -4.105 14.331 1.00 96.44 198 PRO A C 1
ATOM 1434 O O . PRO A 1 198 ? -20.266 -3.587 15.391 1.00 96.44 198 PRO A O 1
ATOM 1437 N N . ASN A 1 199 ? -19.481 -5.369 14.268 1.00 95.31 199 ASN A N 1
ATOM 1438 C CA . ASN A 1 199 ? -19.231 -6.215 15.436 1.00 95.31 199 ASN A CA 1
ATOM 1439 C C . ASN A 1 199 ? -18.282 -7.370 15.073 1.00 95.31 199 ASN A C 1
ATOM 1441 O O . ASN A 1 199 ? -18.674 -8.339 14.413 1.00 95.31 199 ASN A O 1
ATOM 1445 N N . ASP A 1 200 ? -17.055 -7.318 15.583 1.00 93.38 200 ASP A N 1
ATOM 1446 C CA . ASP A 1 200 ? -15.995 -8.319 15.398 1.00 93.38 200 ASP A CA 1
ATOM 1447 C C . ASP A 1 200 ? -16.237 -9.665 16.128 1.00 93.38 200 ASP A C 1
ATOM 1449 O O . ASP A 1 200 ? -15.383 -10.562 16.132 1.00 93.38 200 ASP A O 1
ATOM 1453 N N . GLY A 1 201 ? -17.392 -9.816 16.778 1.00 92.44 201 GLY A N 1
ATOM 1454 C CA . GLY A 1 201 ? -17.775 -10.961 17.602 1.00 92.44 201 GLY A CA 1
ATOM 1455 C C . GLY A 1 201 ? -17.216 -10.931 19.023 1.00 92.44 201 GLY A C 1
ATOM 1456 O O . GLY A 1 201 ? -17.281 -11.946 19.704 1.00 92.44 201 GLY A O 1
ATOM 1457 N N . SER A 1 202 ? -16.617 -9.820 19.446 1.00 93.12 202 SER A N 1
ATOM 1458 C CA . SER A 1 202 ? -16.231 -9.533 20.835 1.00 93.12 202 SER A CA 1
ATOM 1459 C C . SER A 1 202 ? -16.792 -8.199 21.325 1.00 93.12 202 SER A C 1
ATOM 1461 O O . SER A 1 202 ? -16.346 -7.672 22.338 1.00 93.12 202 SER A O 1
ATOM 1463 N N . GLY A 1 203 ? -17.801 -7.672 20.627 1.00 93.75 203 GLY A N 1
ATOM 1464 C CA . GLY A 1 203 ? -18.459 -6.431 21.015 1.00 93.75 203 GLY A CA 1
ATOM 1465 C C . GLY A 1 203 ? -17.727 -5.173 20.556 1.00 93.75 203 GLY A C 1
ATOM 1466 O O . GLY A 1 203 ? -18.044 -4.105 21.070 1.00 93.75 203 GLY A O 1
ATOM 1467 N N . ASN A 1 204 ? -16.815 -5.267 19.579 1.00 96.31 204 ASN A N 1
ATOM 1468 C CA . ASN A 1 204 ? -16.132 -4.101 19.015 1.00 96.31 204 ASN A CA 1
ATOM 1469 C C . ASN A 1 204 ? -16.602 -3.819 17.581 1.00 96.31 204 ASN A C 1
ATOM 1471 O O . ASN A 1 204 ? -16.589 -4.717 16.733 1.00 96.31 204 ASN A O 1
ATOM 1475 N N . ALA A 1 205 ? -16.952 -2.567 17.292 1.00 96.69 205 ALA A N 1
ATOM 1476 C CA . ALA A 1 205 ? -17.012 -2.034 15.937 1.00 96.69 205 ALA A CA 1
ATOM 1477 C C . ALA A 1 205 ? -15.614 -1.538 15.559 1.00 96.69 205 ALA A C 1
ATOM 1479 O O . ALA A 1 205 ? -15.021 -0.741 16.279 1.00 96.69 205 ALA A O 1
ATOM 1480 N N . VAL A 1 206 ? -15.051 -2.025 14.455 1.00 96.88 206 VAL A N 1
ATOM 1481 C CA . VAL A 1 206 ? -13.645 -1.756 14.118 1.00 96.88 206 VAL A CA 1
ATOM 1482 C C . VAL A 1 206 ? -13.511 -1.394 12.650 1.00 96.88 206 VAL A C 1
ATOM 1484 O O . VAL A 1 206 ? -14.118 -2.038 11.789 1.00 96.88 206 VAL A O 1
ATOM 1487 N N . LYS A 1 207 ? -12.665 -0.402 12.359 1.00 96.38 207 LYS A N 1
ATOM 1488 C CA . LYS A 1 207 ? -12.130 -0.137 11.021 1.00 96.38 207 LYS A CA 1
ATOM 1489 C C . LYS A 1 207 ? -10.609 -0.271 11.053 1.00 96.38 207 LYS A C 1
ATOM 1491 O O . LYS A 1 207 ? -9.949 0.343 11.889 1.00 96.38 207 LYS A O 1
ATOM 1496 N N . ILE A 1 208 ? -10.044 -1.055 10.139 1.00 95.31 208 ILE A N 1
ATOM 1497 C CA . ILE A 1 208 ? -8.591 -1.202 9.984 1.00 95.31 208 ILE A CA 1
ATOM 1498 C C . ILE A 1 208 ? -8.158 -0.850 8.564 1.00 95.31 208 ILE A C 1
ATOM 1500 O O . ILE A 1 208 ? -8.847 -1.187 7.603 1.00 95.31 208 ILE A O 1
ATOM 1504 N N . GLY A 1 209 ? -7.010 -0.190 8.449 1.00 93.38 209 GLY A N 1
ATOM 1505 C CA . GLY A 1 209 ? -6.292 0.018 7.198 1.00 93.38 209 GLY A CA 1
ATOM 1506 C C . GLY A 1 209 ? -5.221 -1.050 7.060 1.00 93.38 209 GLY A C 1
ATOM 1507 O O . GLY A 1 209 ? -4.465 -1.299 8.005 1.00 93.38 209 GLY A O 1
ATOM 1508 N N . VAL A 1 210 ? -5.188 -1.726 5.919 1.00 90.81 210 VAL A N 1
ATOM 1509 C CA . VAL A 1 210 ? -4.301 -2.860 5.677 1.00 90.81 210 VAL A CA 1
ATOM 1510 C C . VAL A 1 210 ? -3.196 -2.454 4.716 1.00 90.81 210 VAL A C 1
ATOM 1512 O O . VAL A 1 210 ? -3.466 -1.851 3.683 1.00 90.81 210 VAL A O 1
ATOM 1515 N N . VAL A 1 211 ? -1.959 -2.805 5.063 1.00 87.50 211 VAL A N 1
ATOM 1516 C CA . VAL A 1 211 ? -0.781 -2.624 4.211 1.00 87.50 211 VAL A CA 1
ATOM 1517 C C . VAL A 1 211 ? -0.374 -3.985 3.665 1.00 87.50 211 VAL A C 1
ATOM 1519 O O . VAL A 1 211 ? -0.010 -4.894 4.427 1.00 87.50 211 VAL A O 1
ATOM 1522 N N . ALA A 1 212 ? -0.497 -4.123 2.349 1.00 76.25 212 ALA A N 1
ATOM 1523 C CA . ALA A 1 212 ? -0.218 -5.345 1.619 1.00 76.25 212 ALA A CA 1
ATOM 1524 C C . ALA A 1 212 ? 1.290 -5.580 1.455 1.00 76.25 212 ALA A C 1
ATOM 1526 O O . ALA A 1 212 ? 2.122 -4.730 1.783 1.00 76.25 212 ALA A O 1
ATOM 1527 N N . ALA A 1 213 ? 1.648 -6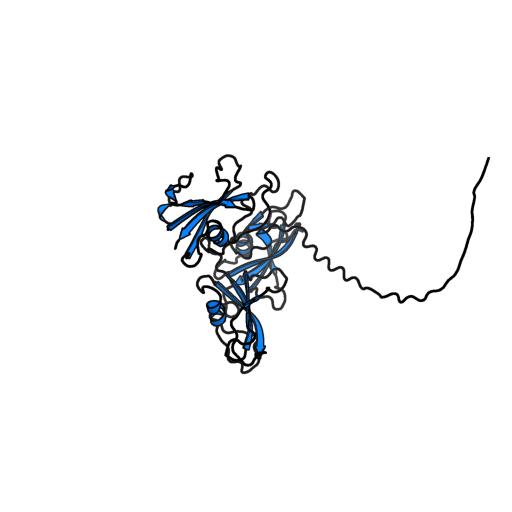.777 1.001 1.00 68.19 213 ALA A N 1
ATOM 1528 C CA . ALA A 1 213 ? 3.008 -7.265 1.104 1.00 68.19 213 ALA A CA 1
ATOM 1529 C C . ALA A 1 213 ? 4.057 -6.630 0.180 1.00 68.19 213 ALA A C 1
ATOM 1531 O O . ALA A 1 213 ? 5.200 -6.730 0.544 1.00 68.19 213 ALA A O 1
ATOM 1532 N N . LYS A 1 214 ? 3.798 -5.978 -0.944 1.00 64.75 214 LYS A N 1
ATOM 1533 C CA . LYS A 1 214 ? 4.732 -5.222 -1.829 1.00 64.75 214 LYS A CA 1
ATOM 1534 C C . LYS A 1 214 ? 6.204 -5.672 -1.965 1.00 64.75 214 LYS A C 1
ATOM 1536 O O . LYS A 1 214 ? 7.088 -4.853 -2.186 1.00 64.75 214 LYS A O 1
ATOM 1541 N N . ASP A 1 215 ? 6.497 -6.965 -1.855 1.00 61.50 215 ASP A N 1
ATOM 1542 C CA . ASP A 1 215 ? 7.796 -7.527 -2.227 1.00 61.50 215 ASP A CA 1
ATOM 1543 C C . ASP A 1 215 ? 7.936 -7.597 -3.752 1.00 61.50 215 ASP A C 1
ATOM 1545 O O . ASP A 1 215 ? 6.945 -7.536 -4.485 1.00 61.50 215 ASP A O 1
ATOM 1549 N N . ALA A 1 216 ? 9.162 -7.790 -4.250 1.00 60.00 216 ALA A N 1
ATOM 1550 C CA . ALA A 1 216 ? 9.423 -7.931 -5.687 1.00 60.00 216 ALA A CA 1
ATOM 1551 C C . ALA A 1 216 ? 8.535 -9.002 -6.353 1.00 60.00 216 ALA A C 1
ATOM 1553 O O . ALA A 1 216 ? 8.097 -8.807 -7.486 1.00 60.00 216 ALA A O 1
ATOM 1554 N N . GLY A 1 217 ? 8.197 -10.060 -5.611 1.00 62.19 217 GLY A N 1
ATOM 1555 C CA . GLY A 1 217 ? 7.264 -11.100 -6.025 1.00 62.19 217 GLY A CA 1
ATOM 1556 C C . GLY A 1 217 ? 5.850 -10.981 -5.469 1.00 62.19 217 GLY A C 1
ATOM 1557 O O . GLY A 1 217 ? 5.063 -11.885 -5.704 1.00 62.19 217 GLY A O 1
ATOM 1558 N N . ASP A 1 218 ? 5.478 -9.928 -4.734 1.00 70.81 218 ASP A N 1
ATOM 1559 C CA . ASP A 1 218 ? 4.104 -9.795 -4.233 1.00 70.81 218 ASP A CA 1
ATOM 1560 C C . ASP A 1 218 ? 3.124 -9.768 -5.416 1.00 70.81 218 ASP A C 1
ATOM 1562 O O . ASP A 1 218 ? 3.206 -8.845 -6.241 1.00 70.81 218 ASP A O 1
ATOM 1566 N N . PRO A 1 219 ? 2.186 -10.733 -5.498 1.00 70.44 219 PRO A N 1
ATOM 1567 C CA . PRO A 1 219 ? 1.159 -10.736 -6.521 1.00 70.44 219 PRO A CA 1
ATOM 1568 C C . PRO A 1 219 ? 0.289 -9.486 -6.504 1.00 70.44 219 PRO A C 1
ATOM 1570 O O . PRO A 1 219 ? -0.301 -9.157 -7.519 1.00 70.44 219 PRO A O 1
ATOM 1573 N N . TYR A 1 220 ? 0.206 -8.764 -5.391 1.00 67.06 220 TYR A N 1
ATOM 1574 C CA . TYR A 1 220 ? -0.577 -7.535 -5.302 1.00 67.06 220 TYR A CA 1
ATOM 1575 C C . TYR A 1 220 ? 0.263 -6.266 -5.416 1.00 67.06 220 TYR A C 1
ATOM 1577 O O . TYR A 1 220 ? -0.308 -5.174 -5.471 1.00 67.06 220 TYR A O 1
ATOM 1585 N N . GLY A 1 221 ? 1.585 -6.410 -5.555 1.00 68.94 221 GLY A N 1
ATOM 1586 C CA . GLY A 1 221 ? 2.484 -5.322 -5.909 1.00 68.94 221 GLY A CA 1
ATOM 1587 C C . GLY A 1 221 ? 2.032 -4.641 -7.199 1.00 68.94 221 GLY A C 1
ATOM 1588 O O . GLY A 1 221 ? 1.336 -5.229 -8.032 1.00 68.94 221 GLY A O 1
ATOM 1589 N N . MET A 1 222 ? 2.401 -3.378 -7.357 1.00 72.62 222 MET A N 1
ATOM 1590 C CA . MET A 1 222 ? 1.952 -2.578 -8.491 1.00 72.62 222 MET A CA 1
ATOM 1591 C C . MET A 1 222 ? 2.911 -2.728 -9.676 1.00 72.62 222 MET A C 1
ATOM 1593 O O . MET A 1 222 ? 4.123 -2.826 -9.500 1.00 72.62 222 MET A O 1
ATOM 1597 N N . TYR A 1 223 ? 2.363 -2.720 -10.885 1.00 73.00 223 TYR A N 1
ATOM 1598 C CA . TYR A 1 223 ? 3.085 -2.553 -12.145 1.00 73.00 223 TYR A CA 1
ATOM 1599 C C . TYR A 1 223 ? 2.358 -1.521 -13.003 1.00 73.00 223 TYR A C 1
ATOM 1601 O O . TYR A 1 223 ? 1.204 -1.193 -12.734 1.00 73.00 223 TYR A O 1
ATOM 1609 N N . GLY A 1 224 ? 3.016 -1.008 -14.031 1.00 71.62 224 GLY A N 1
ATOM 1610 C CA . GLY A 1 224 ? 2.438 -0.021 -14.935 1.00 71.62 224 GLY A CA 1
ATOM 1611 C C . GLY A 1 224 ? 3.361 1.170 -15.105 1.00 71.62 224 GLY A C 1
ATOM 1612 O O . GLY A 1 224 ? 4.427 1.232 -14.494 1.00 71.62 224 GLY A O 1
ATOM 1613 N N . GLU A 1 225 ? 2.957 2.086 -15.981 1.00 66.69 225 GLU A N 1
ATOM 1614 C CA . GLU A 1 225 ? 3.827 3.158 -16.471 1.00 66.69 225 GLU A CA 1
ATOM 1615 C C . GLU A 1 225 ? 5.163 2.593 -16.990 1.00 66.69 225 GLU A C 1
ATOM 1617 O O . GLU A 1 225 ? 6.234 3.137 -16.732 1.00 66.69 225 GLU A O 1
ATOM 1622 N N . CYS A 1 226 ? 5.088 1.495 -17.756 1.00 67.88 226 CYS A N 1
ATOM 1623 C CA . CYS A 1 226 ? 6.215 0.769 -18.354 1.00 67.88 226 CYS A CA 1
ATOM 1624 C C . CYS A 1 226 ? 6.993 1.573 -19.424 1.00 67.88 226 CYS A C 1
ATOM 1626 O O . CYS A 1 226 ? 7.683 1.018 -20.276 1.00 67.88 226 CYS A O 1
ATOM 1628 N N . ASN A 1 227 ? 6.856 2.898 -19.414 1.00 60.00 227 ASN A N 1
ATOM 1629 C CA . ASN A 1 227 ? 7.472 3.837 -20.329 1.00 60.00 227 ASN A CA 1
ATOM 1630 C C . ASN A 1 227 ? 7.962 5.061 -19.541 1.00 60.00 227 ASN A C 1
ATOM 1632 O O . ASN A 1 227 ? 7.184 5.750 -18.887 1.00 60.00 227 ASN A O 1
ATOM 1636 N N . THR A 1 228 ? 9.252 5.365 -19.653 1.00 49.28 228 THR A N 1
ATOM 1637 C CA . THR A 1 228 ? 9.882 6.551 -19.053 1.00 49.28 228 THR A CA 1
ATOM 1638 C C . THR A 1 228 ? 9.681 7.826 -19.877 1.00 49.28 228 THR A C 1
ATOM 1640 O O . THR A 1 228 ? 10.049 8.908 -19.423 1.00 49.28 228 THR A O 1
ATOM 1643 N N . THR A 1 229 ? 9.081 7.730 -21.068 1.00 48.50 229 THR A N 1
ATOM 1644 C CA . THR A 1 229 ? 8.855 8.860 -21.978 1.00 48.50 229 THR A CA 1
ATOM 1645 C C . THR A 1 229 ? 7.364 9.208 -22.009 1.00 48.50 229 THR A C 1
ATOM 1647 O O . THR A 1 229 ? 6.596 8.597 -22.763 1.00 48.50 229 THR A O 1
ATOM 1650 N N . PRO A 1 230 ? 6.906 10.168 -21.187 1.00 45.00 230 PRO A N 1
ATOM 1651 C CA . PRO A 1 230 ? 5.509 10.569 -21.177 1.00 45.00 230 PRO A CA 1
ATOM 1652 C C . PRO A 1 230 ? 5.179 11.194 -22.539 1.00 45.00 230 PRO A C 1
ATOM 1654 O O . PRO A 1 230 ? 5.792 12.191 -22.898 1.00 45.00 230 PRO A O 1
ATOM 1657 N N . SER A 1 231 ? 4.217 10.615 -23.270 1.00 45.25 231 SER A N 1
ATOM 1658 C CA . SER A 1 231 ? 3.486 11.155 -24.446 1.00 45.25 231 SER A CA 1
ATOM 1659 C C . SER A 1 231 ? 3.737 10.595 -25.857 1.00 45.25 231 SER A C 1
ATOM 1661 O O . SER A 1 231 ? 2.876 10.817 -26.702 1.00 45.25 231 SER A O 1
ATOM 1663 N N . ALA A 1 232 ? 4.784 9.817 -26.157 1.00 46.09 232 ALA A N 1
ATOM 1664 C CA . ALA A 1 232 ? 5.016 9.426 -27.564 1.00 46.09 232 ALA A CA 1
ATOM 1665 C C . ALA A 1 232 ? 4.123 8.278 -28.098 1.00 46.09 232 ALA A C 1
ATOM 1667 O O . ALA A 1 232 ? 3.964 8.158 -29.308 1.00 46.09 232 ALA A O 1
ATOM 1668 N N . TYR A 1 233 ? 3.528 7.449 -27.226 1.00 46.97 233 TYR A N 1
ATOM 1669 C CA . TYR A 1 233 ? 2.873 6.191 -27.644 1.00 46.97 233 TYR A CA 1
ATOM 1670 C C . TYR A 1 233 ? 1.471 5.942 -27.062 1.00 46.97 233 TYR A C 1
ATOM 1672 O O . TYR A 1 233 ? 0.989 4.818 -27.110 1.00 46.97 233 TYR A O 1
ATOM 1680 N N . GLY A 1 234 ? 0.807 6.952 -26.490 1.00 45.53 234 GLY A N 1
ATOM 1681 C CA . GLY A 1 234 ? -0.592 6.810 -26.043 1.00 45.53 234 GLY A CA 1
ATOM 1682 C C . GLY A 1 234 ? -0.842 5.854 -24.863 1.00 45.53 234 GLY A C 1
ATOM 1683 O O . GLY A 1 234 ? -1.990 5.509 -24.617 1.00 45.53 234 GLY A O 1
ATOM 1684 N N . ILE A 1 235 ? 0.198 5.440 -24.126 1.00 51.44 235 ILE A N 1
ATOM 1685 C CA . ILE A 1 235 ? 0.068 4.599 -22.921 1.00 51.44 235 ILE A CA 1
ATOM 1686 C C . ILE A 1 235 ? -0.620 5.410 -21.815 1.00 51.44 235 ILE A C 1
ATOM 1688 O O . ILE A 1 235 ? -0.154 6.500 -21.456 1.00 51.44 235 ILE A O 1
ATOM 1692 N N . GLU A 1 236 ? -1.725 4.888 -21.282 1.00 49.66 236 GLU A N 1
ATOM 1693 C CA . GLU A 1 236 ? -2.480 5.544 -20.215 1.00 49.66 236 GLU A CA 1
ATOM 1694 C C . GLU A 1 236 ? -1.703 5.535 -18.891 1.00 49.66 236 GLU A C 1
ATOM 1696 O O . GLU A 1 236 ? -1.016 4.574 -18.537 1.00 49.66 236 GLU A O 1
ATOM 1701 N N . LYS A 1 237 ? -1.818 6.628 -18.128 1.00 50.53 237 LYS A N 1
ATOM 1702 C CA . LYS A 1 237 ? -1.143 6.776 -16.832 1.00 50.53 237 LYS A CA 1
ATOM 1703 C C . LYS A 1 237 ? -1.718 5.814 -15.785 1.00 50.53 237 LYS A C 1
ATOM 1705 O O . LYS A 1 237 ? -2.918 5.531 -15.748 1.00 50.53 237 LYS A O 1
ATOM 1710 N N . GLY A 1 238 ? -0.868 5.407 -14.845 1.00 54.69 238 GLY A N 1
ATOM 1711 C CA . GLY A 1 238 ? -1.270 4.723 -13.623 1.00 54.69 238 GLY A CA 1
ATOM 1712 C C . GLY A 1 238 ? -0.936 3.237 -13.553 1.00 54.69 238 GLY A C 1
ATOM 1713 O O . GLY A 1 238 ? -0.595 2.575 -14.528 1.00 54.69 238 GLY A O 1
ATOM 1714 N N . PHE A 1 239 ? -1.081 2.714 -12.340 1.00 63.62 239 PHE A N 1
ATOM 1715 C CA . PHE A 1 239 ? -0.666 1.368 -11.972 1.00 63.62 239 PHE A CA 1
ATOM 1716 C C . PHE A 1 239 ? -1.827 0.381 -12.023 1.00 63.62 239 PHE A C 1
ATOM 1718 O O . PHE A 1 239 ? -3.000 0.756 -11.922 1.00 63.62 239 PHE A O 1
ATOM 1725 N N . LYS A 1 240 ? -1.479 -0.895 -12.135 1.00 69.44 240 LYS A N 1
ATOM 1726 C CA . LYS A 1 240 ? -2.338 -2.051 -11.919 1.00 69.44 240 LYS A CA 1
ATOM 1727 C C . LYS A 1 240 ? -1.665 -2.976 -10.913 1.00 69.44 240 LYS A C 1
ATOM 1729 O O . LYS A 1 240 ? -0.444 -3.045 -10.824 1.00 69.44 240 LYS A O 1
ATOM 1734 N N . SER A 1 241 ? -2.468 -3.701 -10.149 1.00 73.06 241 SER A N 1
ATOM 1735 C CA . SER A 1 241 ? -1.952 -4.784 -9.314 1.00 73.06 241 SER A CA 1
ATOM 1736 C C . SER A 1 241 ? -1.466 -5.922 -10.212 1.00 73.06 241 SER A C 1
ATOM 1738 O O . SER A 1 241 ? -2.175 -6.270 -11.157 1.00 73.06 241 SER A O 1
ATOM 1740 N N . LYS A 1 242 ? -0.311 -6.538 -9.937 1.00 81.12 242 LYS A N 1
ATOM 1741 C CA . LYS A 1 242 ? 0.185 -7.697 -10.706 1.00 81.12 242 LYS A CA 1
ATOM 1742 C C . LYS A 1 242 ? -0.831 -8.844 -10.753 1.00 81.12 242 LYS A C 1
ATOM 1744 O O . LYS A 1 242 ? -0.892 -9.547 -11.752 1.00 81.12 242 LYS A O 1
ATOM 1749 N N . ALA A 1 243 ? -1.706 -8.972 -9.758 1.00 82.12 243 ALA A N 1
ATOM 1750 C CA . ALA A 1 243 ? -2.789 -9.950 -9.707 1.00 82.12 243 ALA A CA 1
ATOM 1751 C C . ALA A 1 243 ? -3.742 -9.796 -10.897 1.00 82.12 243 ALA A C 1
ATOM 1753 O O . ALA A 1 243 ? -4.285 -10.780 -11.394 1.00 82.12 243 ALA A O 1
ATOM 1754 N N . THR A 1 244 ? -3.887 -8.568 -11.411 1.00 85.50 244 THR A N 1
ATOM 1755 C CA . THR A 1 244 ? -4.684 -8.316 -12.614 1.00 85.50 244 THR A CA 1
ATOM 1756 C C . THR A 1 244 ? -4.133 -9.024 -13.848 1.00 85.50 244 THR A C 1
ATOM 1758 O O . THR A 1 244 ? -4.925 -9.321 -14.732 1.00 85.50 244 THR A O 1
ATOM 1761 N N . LEU A 1 245 ? -2.827 -9.335 -13.899 1.00 89.31 245 LEU A N 1
ATOM 1762 C CA . LEU A 1 245 ? -2.212 -10.121 -14.976 1.00 89.31 245 LEU A CA 1
ATOM 1763 C C . LEU A 1 245 ? -2.743 -11.555 -14.977 1.00 89.31 245 LEU A C 1
ATOM 1765 O O . LEU A 1 245 ? -3.057 -12.098 -16.025 1.00 89.31 245 LEU A O 1
ATOM 1769 N N . VAL A 1 246 ? -2.873 -12.165 -13.796 1.00 91.81 246 VAL A N 1
ATOM 1770 C CA . VAL A 1 246 ? -3.405 -13.529 -13.648 1.00 91.81 246 VAL A CA 1
ATOM 1771 C C . VAL A 1 246 ? -4.890 -13.548 -13.991 1.00 91.81 246 VAL A C 1
ATOM 1773 O O . VAL A 1 246 ? -5.340 -14.405 -14.750 1.00 91.81 246 VAL A O 1
ATOM 1776 N N . THR A 1 247 ? -5.655 -12.574 -13.493 1.00 89.62 247 THR A N 1
ATOM 1777 C CA . THR A 1 247 ? -7.093 -12.525 -13.779 1.00 89.62 247 THR A CA 1
ATOM 1778 C C . THR A 1 247 ? -7.399 -12.135 -15.225 1.00 89.62 247 THR A C 1
ATOM 1780 O O . THR A 1 247 ? -8.422 -12.566 -15.749 1.00 89.62 247 THR A O 1
ATOM 1783 N N . SER A 1 248 ? -6.548 -11.342 -15.891 1.00 89.19 248 SER A N 1
ATOM 1784 C CA . SER A 1 248 ? -6.771 -10.937 -17.288 1.00 89.19 248 SER A CA 1
ATOM 1785 C C . SER A 1 248 ? -6.625 -12.097 -18.268 1.00 89.19 248 SER A C 1
ATOM 1787 O O . SER A 1 248 ? -7.288 -12.095 -19.299 1.00 89.19 248 SER A O 1
ATOM 1789 N N . VAL A 1 249 ? -5.825 -13.112 -17.927 1.00 93.44 249 VAL A N 1
ATOM 1790 C CA . VAL A 1 249 ? -5.727 -14.373 -18.684 1.00 93.44 249 VAL A CA 1
ATOM 1791 C C . VAL A 1 249 ? -6.711 -15.445 -18.192 1.00 93.44 249 VAL A C 1
ATOM 1793 O O . VAL A 1 249 ? -6.598 -16.611 -18.560 1.00 93.44 249 VAL A O 1
ATOM 1796 N N . GLY A 1 250 ? -7.685 -15.069 -17.354 1.00 91.38 250 GLY A N 1
ATOM 1797 C CA . GLY A 1 250 ? -8.760 -15.952 -16.891 1.00 91.38 250 GLY A CA 1
ATOM 1798 C C . GLY A 1 250 ? -8.360 -16.967 -15.815 1.00 91.38 250 GLY A C 1
ATOM 1799 O O . GLY A 1 250 ? -9.114 -17.907 -15.566 1.00 91.38 250 GLY A O 1
ATOM 1800 N N . LEU A 1 251 ? -7.201 -16.802 -15.169 1.00 92.12 251 LEU A N 1
ATOM 1801 C CA . LEU A 1 251 ? -6.733 -17.694 -14.106 1.00 92.12 251 LEU A CA 1
ATOM 1802 C C . LEU A 1 251 ? -7.134 -17.188 -12.710 1.00 92.12 251 LEU A C 1
ATOM 1804 O O . LEU A 1 251 ? -7.368 -15.997 -12.494 1.00 92.12 251 LEU A O 1
ATOM 1808 N N . SER A 1 252 ? -7.207 -18.113 -11.745 1.00 86.88 252 SER A N 1
ATOM 1809 C CA . SER A 1 252 ? -7.491 -17.789 -10.340 1.00 86.88 252 SER A CA 1
ATOM 1810 C C . SER A 1 252 ? -6.226 -17.381 -9.584 1.00 86.88 252 SER A C 1
ATOM 1812 O O . SER A 1 252 ? -5.139 -17.906 -9.819 1.00 86.88 252 SER A O 1
ATOM 1814 N N . MET A 1 253 ? -6.398 -16.489 -8.609 1.00 83.50 253 MET A N 1
ATOM 1815 C CA . MET A 1 253 ? -5.361 -16.088 -7.658 1.00 83.50 253 MET A CA 1
ATOM 1816 C C . MET A 1 253 ? -5.194 -17.062 -6.482 1.00 83.50 253 MET A C 1
ATOM 1818 O O . MET A 1 253 ? -4.274 -16.881 -5.690 1.00 83.50 253 MET A O 1
ATOM 1822 N N . ASP A 1 254 ? -6.055 -18.074 -6.338 1.00 82.19 254 ASP A N 1
ATOM 1823 C CA . ASP A 1 254 ? -6.122 -18.909 -5.125 1.00 82.19 254 ASP A CA 1
ATOM 1824 C C . ASP A 1 254 ? -4.830 -19.684 -4.830 1.00 82.19 254 ASP A C 1
ATOM 1826 O O . ASP A 1 254 ? -4.473 -19.892 -3.668 1.00 82.19 254 ASP A O 1
ATOM 1830 N N . THR A 1 255 ? -4.120 -20.111 -5.876 1.00 81.12 255 THR A N 1
ATOM 1831 C CA . THR A 1 255 ? -2.855 -20.845 -5.748 1.00 81.12 255 THR A CA 1
ATOM 1832 C C . THR A 1 255 ? -1.634 -19.951 -5.924 1.00 81.12 255 THR A C 1
ATOM 1834 O O . THR A 1 255 ? -0.537 -20.369 -5.588 1.00 81.12 255 THR A O 1
ATOM 1837 N N . VAL A 1 256 ? -1.788 -18.708 -6.384 1.00 84.94 256 VAL A N 1
ATOM 1838 C CA . VAL A 1 256 ? -0.657 -17.832 -6.715 1.00 84.94 256 VAL A CA 1
ATOM 1839 C C . VAL A 1 256 ? 0.053 -17.343 -5.450 1.00 84.94 256 VAL A C 1
ATOM 1841 O O . VAL A 1 256 ? -0.524 -16.647 -4.615 1.00 84.94 256 VAL A O 1
ATOM 1844 N N . ARG A 1 257 ? 1.341 -17.678 -5.326 1.00 78.94 257 ARG A N 1
ATOM 1845 C CA . ARG A 1 257 ? 2.223 -17.272 -4.219 1.00 78.94 257 ARG A CA 1
ATOM 1846 C C . ARG A 1 257 ? 3.044 -16.040 -4.542 1.00 78.94 257 ARG A C 1
ATOM 1848 O O . ARG A 1 257 ? 3.241 -15.210 -3.660 1.00 78.94 257 ARG A O 1
ATOM 1855 N N . SER A 1 258 ? 3.545 -15.936 -5.772 1.00 78.12 258 SER A N 1
ATOM 1856 C CA . SER A 1 258 ? 4.336 -14.783 -6.195 1.00 78.12 258 SER A CA 1
ATOM 1857 C C . SER A 1 258 ? 4.147 -14.461 -7.676 1.00 78.12 258 SER A C 1
ATOM 1859 O O . SER A 1 258 ? 3.954 -15.364 -8.490 1.00 78.12 258 SER A O 1
ATOM 1861 N N . ILE A 1 259 ? 4.213 -13.172 -8.012 1.00 82.25 259 ILE A N 1
ATOM 1862 C CA . ILE A 1 259 ? 4.292 -12.657 -9.378 1.00 82.25 259 ILE A CA 1
ATOM 1863 C C . ILE A 1 259 ? 5.504 -11.729 -9.459 1.00 82.25 259 ILE A C 1
ATOM 1865 O O . ILE A 1 259 ? 5.495 -10.611 -8.930 1.00 82.25 259 ILE A O 1
ATOM 1869 N N . ASP A 1 260 ? 6.537 -12.194 -10.147 1.00 79.88 260 ASP A N 1
ATOM 1870 C CA . ASP A 1 260 ? 7.728 -11.406 -10.431 1.00 79.88 260 ASP A CA 1
ATOM 1871 C C . ASP A 1 260 ? 7.539 -10.703 -11.773 1.00 79.88 260 ASP A C 1
ATOM 1873 O O . ASP A 1 260 ? 7.292 -11.348 -12.792 1.00 79.88 260 ASP A O 1
ATOM 1877 N N . LEU A 1 261 ? 7.676 -9.376 -11.790 1.00 78.88 261 LEU A N 1
ATOM 1878 C CA . LEU A 1 261 ? 7.785 -8.642 -13.051 1.00 78.88 261 LEU A CA 1
ATOM 1879 C C . LEU A 1 261 ? 9.178 -8.881 -13.624 1.00 78.88 261 LEU A C 1
ATOM 1881 O O . LEU A 1 261 ? 10.175 -8.424 -13.073 1.00 78.88 261 LEU A O 1
ATOM 1885 N N . ILE A 1 262 ? 9.219 -9.593 -14.740 1.00 78.31 262 ILE A N 1
ATOM 1886 C CA . ILE A 1 262 ? 10.430 -9.900 -15.501 1.00 78.31 262 ILE A CA 1
ATOM 1887 C C . ILE A 1 262 ? 10.770 -8.726 -16.421 1.00 78.31 262 ILE A C 1
ATOM 1889 O O . ILE A 1 262 ? 11.932 -8.357 -16.570 1.00 78.31 262 ILE A O 1
ATOM 1893 N N . GLY A 1 263 ? 9.744 -8.123 -17.022 1.00 75.56 263 GLY A N 1
ATOM 1894 C CA . GLY A 1 263 ? 9.880 -6.993 -17.928 1.00 75.56 263 GLY A CA 1
ATOM 1895 C C . GLY A 1 263 ? 8.624 -6.131 -17.939 1.00 75.56 263 GLY A C 1
ATOM 1896 O O . GLY A 1 263 ? 7.516 -6.620 -17.730 1.00 75.56 263 GLY A O 1
ATOM 1897 N N . CYS A 1 264 ? 8.817 -4.838 -18.168 1.00 76.00 264 CYS A N 1
ATOM 1898 C CA . CYS A 1 264 ? 7.773 -3.822 -18.225 1.00 76.00 264 CYS A CA 1
ATOM 1899 C C . CYS A 1 264 ? 8.289 -2.727 -19.166 1.00 76.00 264 CYS A C 1
ATOM 1901 O O . CYS A 1 264 ? 9.126 -1.925 -18.763 1.00 76.00 264 CYS A O 1
ATOM 1903 N N . ASN A 1 265 ? 7.852 -2.752 -20.431 1.00 71.94 265 ASN A N 1
ATOM 1904 C CA . ASN A 1 265 ? 8.292 -1.858 -21.508 1.00 71.94 265 ASN A CA 1
ATOM 1905 C C . ASN A 1 265 ? 7.115 -1.339 -22.358 1.00 71.94 265 ASN A C 1
ATOM 1907 O O . ASN A 1 265 ? 6.005 -1.865 -22.306 1.00 71.94 265 ASN A O 1
ATOM 1911 N N . ALA A 1 266 ? 7.365 -0.338 -23.208 1.00 67.25 266 ALA A N 1
ATOM 1912 C CA . ALA A 1 266 ? 6.422 0.039 -24.259 1.00 67.25 266 ALA A CA 1
ATOM 1913 C C . ALA A 1 266 ? 6.307 -1.086 -25.316 1.00 67.25 266 ALA A C 1
ATOM 1915 O O . ALA A 1 266 ? 7.343 -1.597 -25.764 1.00 67.25 266 ALA A O 1
ATOM 1916 N N . PRO A 1 267 ? 5.087 -1.441 -25.760 1.00 62.91 267 PRO A N 1
ATOM 1917 C CA . PRO A 1 267 ? 4.854 -2.558 -26.677 1.00 62.91 267 PRO A CA 1
ATOM 1918 C C . PRO A 1 267 ? 5.410 -2.325 -28.091 1.00 62.91 267 PRO A C 1
ATOM 1920 O O . PRO A 1 267 ? 5.659 -3.289 -28.802 1.00 62.91 267 PRO A O 1
ATOM 1923 N N . VAL A 1 268 ? 5.668 -1.065 -28.471 1.00 57.50 268 VAL A N 1
ATOM 1924 C CA . VAL A 1 268 ? 6.109 -0.642 -29.819 1.00 57.50 268 VAL A CA 1
ATOM 1925 C C . VAL A 1 268 ? 7.527 -0.041 -29.866 1.00 57.50 268 VAL A C 1
ATOM 1927 O O . VAL A 1 268 ? 7.905 0.601 -30.844 1.00 57.50 268 VAL A O 1
ATOM 1930 N N . GLY A 1 269 ? 8.327 -0.204 -28.805 1.00 53.31 269 GLY A N 1
ATOM 1931 C CA . GLY A 1 269 ? 9.722 0.260 -28.770 1.00 53.31 269 GLY A CA 1
ATOM 1932 C C . GLY A 1 269 ? 10.675 -0.601 -29.614 1.00 53.31 269 GLY A C 1
ATOM 1933 O O . GLY A 1 269 ? 10.411 -1.775 -29.870 1.00 53.31 269 GLY A O 1
ATOM 1934 N N . ILE A 1 270 ? 11.821 -0.039 -30.021 1.00 41.34 270 ILE A N 1
ATOM 1935 C CA . ILE A 1 270 ? 12.882 -0.784 -30.726 1.00 41.34 270 ILE A CA 1
ATOM 1936 C C . ILE A 1 270 ? 13.364 -1.931 -29.818 1.00 41.34 270 ILE A C 1
ATOM 1938 O O . ILE A 1 270 ? 13.938 -1.678 -28.762 1.00 41.34 270 ILE A O 1
ATOM 1942 N N . GLY A 1 271 ? 13.120 -3.181 -30.226 1.00 50.00 271 GLY A N 1
ATOM 1943 C CA . GLY A 1 271 ? 13.459 -4.388 -29.455 1.00 50.00 271 GLY A CA 1
ATOM 1944 C C . GLY A 1 271 ? 12.319 -4.987 -28.616 1.00 50.00 271 GLY A C 1
ATOM 1945 O O . GLY A 1 271 ? 12.533 -6.013 -27.976 1.00 50.00 271 GLY A O 1
ATOM 1946 N N . SER A 1 272 ? 11.116 -4.402 -28.640 1.00 56.50 272 SER A N 1
ATOM 1947 C CA . SER A 1 272 ? 9.922 -4.922 -27.960 1.00 56.50 272 SER A CA 1
ATOM 1948 C C . SER A 1 272 ? 8.968 -5.581 -28.965 1.00 56.50 272 SER A C 1
ATOM 1950 O O . SER A 1 272 ? 8.445 -4.910 -29.847 1.00 56.50 272 SER A O 1
ATOM 1952 N N . TRP A 1 273 ? 8.715 -6.885 -28.824 1.00 67.94 273 TRP A N 1
ATOM 1953 C CA . TRP A 1 273 ? 7.651 -7.603 -29.542 1.00 67.94 273 TRP A CA 1
ATOM 1954 C C . TRP A 1 273 ? 6.704 -8.207 -28.503 1.00 67.94 273 TRP A C 1
ATOM 1956 O O . TRP A 1 273 ? 6.837 -9.367 -28.113 1.00 67.94 273 TRP A O 1
ATOM 1966 N N . PHE A 1 274 ? 5.805 -7.382 -27.966 1.00 76.31 274 PHE A N 1
ATOM 1967 C CA . PHE A 1 274 ? 4.749 -7.862 -27.077 1.00 76.31 274 PHE A CA 1
ATOM 1968 C C . PHE A 1 274 ? 3.502 -8.175 -27.906 1.00 76.31 274 PHE A C 1
ATOM 1970 O O . PHE A 1 274 ? 3.099 -7.333 -28.709 1.00 76.31 274 PHE A O 1
ATOM 1977 N N . PRO A 1 275 ? 2.869 -9.349 -27.720 1.00 84.00 275 PRO A N 1
ATOM 1978 C CA . PRO A 1 275 ? 1.542 -9.602 -28.268 1.00 84.00 275 PRO A CA 1
ATOM 1979 C C . PRO A 1 275 ? 0.552 -8.487 -27.902 1.00 84.00 275 PRO A C 1
ATOM 1981 O O . PRO A 1 275 ? 0.635 -7.912 -26.813 1.00 84.00 275 PRO A O 1
ATOM 1984 N N . GLU A 1 276 ? -0.408 -8.203 -28.787 1.00 82.00 276 GLU A N 1
ATOM 1985 C CA . GLU A 1 276 ? -1.439 -7.173 -28.555 1.00 82.00 276 GLU A CA 1
ATOM 1986 C C . GLU A 1 276 ? -2.312 -7.469 -27.329 1.00 82.00 276 GLU A C 1
ATOM 1988 O O . GLU A 1 276 ? -2.819 -6.550 -26.700 1.00 82.00 276 GLU A O 1
ATOM 1993 N N . ASN A 1 277 ? -2.455 -8.746 -26.970 1.00 87.31 277 ASN A N 1
ATOM 1994 C CA . ASN A 1 277 ? -3.222 -9.195 -25.815 1.00 87.31 277 ASN A CA 1
ATOM 1995 C C . ASN A 1 277 ? -2.324 -9.945 -24.831 1.00 87.31 277 ASN A C 1
ATOM 1997 O O . ASN A 1 277 ? -1.328 -10.555 -25.222 1.00 87.31 277 ASN A O 1
ATOM 2001 N N . MET A 1 278 ? -2.713 -9.952 -23.558 1.00 90.75 278 MET A N 1
ATOM 2002 C CA . MET A 1 278 ? -2.084 -10.801 -22.548 1.00 90.75 278 MET A CA 1
ATOM 2003 C C . MET A 1 278 ? -2.286 -12.281 -22.878 1.00 90.75 278 MET A C 1
ATOM 2005 O O . MET A 1 278 ? -3.412 -12.736 -23.077 1.00 90.75 278 MET A O 1
ATOM 2009 N N . VAL A 1 279 ? -1.191 -13.036 -22.893 1.00 92.56 279 VAL A N 1
ATOM 2010 C CA . VAL A 1 279 ? -1.170 -14.489 -23.076 1.00 92.56 279 VAL A CA 1
ATOM 2011 C C . VAL A 1 279 ? -0.456 -15.160 -21.907 1.00 92.56 279 VAL A C 1
ATOM 2013 O O . VAL A 1 279 ? 0.296 -14.525 -21.167 1.00 92.56 279 VAL A O 1
ATOM 2016 N N . THR A 1 280 ? -0.697 -16.456 -21.729 1.00 93.75 280 THR A N 1
ATOM 2017 C CA . THR A 1 280 ? -0.049 -17.263 -20.694 1.00 93.75 280 THR A CA 1
ATOM 2018 C C . THR A 1 280 ? 0.429 -18.592 -21.261 1.00 93.75 280 THR A C 1
ATOM 2020 O O . THR A 1 280 ? -0.191 -19.133 -22.176 1.00 93.75 280 THR A O 1
ATOM 2023 N N . GLY A 1 281 ? 1.536 -19.105 -20.729 1.00 91.50 281 GLY A N 1
ATOM 2024 C CA . GLY A 1 281 ? 2.169 -20.325 -21.213 1.00 91.50 281 GLY A CA 1
ATOM 2025 C C . GLY A 1 281 ? 3.435 -20.673 -20.439 1.00 91.50 281 GLY A C 1
ATOM 2026 O O . GLY A 1 281 ? 3.703 -20.129 -19.359 1.00 91.50 281 GLY A O 1
ATOM 2027 N N . SER A 1 282 ? 4.226 -21.585 -20.998 1.00 90.44 282 SER A N 1
ATOM 2028 C CA . SER A 1 282 ? 5.535 -21.919 -20.443 1.00 90.44 282 SER A CA 1
ATOM 2029 C C . SER A 1 282 ? 6.467 -20.713 -20.546 1.00 90.44 282 SER A C 1
ATOM 2031 O O . SER A 1 282 ? 6.523 -20.031 -21.567 1.00 90.44 282 SER A O 1
ATOM 2033 N N . CYS A 1 283 ? 7.284 -20.472 -19.522 1.00 85.00 283 CYS A N 1
ATOM 2034 C CA . CYS A 1 283 ? 8.261 -19.382 -19.552 1.00 85.00 283 CYS A CA 1
ATOM 2035 C C . CYS A 1 283 ? 9.331 -19.543 -20.646 1.00 85.00 283 CYS A C 1
ATOM 2037 O O . CYS A 1 283 ? 9.990 -18.571 -21.005 1.00 85.00 283 CYS A O 1
ATOM 2039 N N . SER A 1 284 ? 9.503 -20.753 -21.192 1.00 84.12 284 SER A N 1
ATOM 2040 C CA . SER A 1 284 ? 10.375 -21.011 -22.345 1.00 84.12 284 SER A CA 1
ATOM 2041 C C . SER A 1 284 ? 9.802 -20.519 -23.678 1.00 84.12 284 SER A C 1
ATOM 2043 O O . SER A 1 284 ? 10.538 -20.454 -24.655 1.00 84.12 284 SER A O 1
ATOM 2045 N N . GLU A 1 285 ? 8.502 -20.221 -23.740 1.00 83.75 285 GLU A N 1
ATOM 2046 C CA . GLU A 1 285 ? 7.805 -19.749 -24.947 1.00 83.75 285 GLU A CA 1
ATOM 2047 C C . GLU A 1 285 ? 7.888 -18.226 -25.104 1.00 83.75 285 GLU A C 1
ATOM 2049 O O . GLU A 1 285 ? 7.481 -17.678 -26.129 1.00 83.75 285 GLU A O 1
ATOM 2054 N N . ILE A 1 286 ? 8.432 -17.530 -24.099 1.00 78.69 286 ILE A N 1
ATOM 2055 C CA . ILE A 1 286 ? 8.633 -16.087 -24.159 1.00 78.69 286 ILE A CA 1
ATOM 2056 C C . ILE A 1 286 ? 9.671 -15.791 -25.253 1.00 78.69 286 ILE A C 1
ATOM 2058 O O . ILE A 1 286 ? 10.759 -16.370 -25.237 1.00 78.69 286 ILE A O 1
ATOM 2062 N N . PRO A 1 287 ? 9.402 -14.839 -26.165 1.00 67.25 287 PRO A N 1
ATOM 2063 C CA . PRO A 1 287 ? 10.286 -14.491 -27.283 1.00 67.25 287 PRO A CA 1
ATOM 2064 C C . PRO A 1 287 ? 11.581 -13.764 -26.858 1.00 67.25 287 PRO A C 1
ATOM 2066 O O . PRO A 1 287 ? 12.256 -13.147 -27.678 1.00 67.25 287 PRO A O 1
ATOM 2069 N N . ILE A 1 288 ? 11.937 -13.831 -25.573 1.00 64.69 288 ILE A N 1
ATOM 2070 C CA . ILE A 1 288 ? 13.131 -13.250 -24.966 1.00 64.69 288 ILE A CA 1
ATOM 2071 C C . ILE A 1 288 ? 13.837 -14.377 -24.201 1.00 64.69 288 ILE A C 1
ATOM 2073 O O . ILE A 1 288 ? 13.201 -15.017 -23.362 1.00 64.69 288 ILE A O 1
ATOM 2077 N N . PRO A 1 289 ? 15.137 -14.631 -24.436 1.00 60.84 289 PRO A N 1
ATOM 2078 C CA . PRO A 1 289 ? 15.875 -15.646 -23.696 1.00 60.84 289 PRO A CA 1
ATOM 2079 C C . PRO A 1 289 ? 15.925 -15.304 -22.201 1.00 60.84 289 PRO A C 1
ATOM 2081 O O . PRO A 1 289 ? 16.661 -14.414 -21.775 1.00 60.84 289 PRO A O 1
ATOM 2084 N N . LEU A 1 290 ? 15.153 -16.024 -21.387 1.00 65.44 290 LEU A N 1
ATOM 2085 C CA . LEU A 1 290 ? 15.176 -15.890 -19.934 1.00 65.44 290 LEU A CA 1
ATOM 2086 C C . LEU A 1 290 ? 15.988 -17.039 -19.336 1.00 65.44 290 LEU A C 1
ATOM 2088 O O . LEU A 1 290 ? 15.505 -18.163 -19.215 1.00 65.44 290 LEU A O 1
ATOM 2092 N N . ALA A 1 291 ? 17.216 -16.749 -18.897 1.00 61.91 291 ALA A N 1
ATOM 2093 C CA . ALA A 1 291 ? 18.132 -17.725 -18.284 1.00 61.91 291 ALA A CA 1
ATOM 2094 C C . ALA A 1 291 ? 17.613 -18.360 -16.967 1.00 61.91 291 ALA A C 1
ATOM 2096 O O . ALA A 1 291 ? 18.292 -19.171 -16.346 1.00 61.91 291 ALA A O 1
ATOM 2097 N N . TRP A 1 292 ? 16.421 -17.971 -16.520 1.00 65.75 292 TRP A N 1
ATOM 2098 C CA . TRP A 1 292 ? 15.803 -18.315 -15.240 1.00 65.75 292 TRP A CA 1
ATOM 2099 C C . TRP A 1 292 ? 14.311 -18.675 -15.394 1.00 65.75 292 TRP A C 1
ATOM 2101 O O . TRP A 1 292 ? 13.577 -18.715 -14.410 1.00 65.75 292 TRP A O 1
ATOM 2111 N N . ALA A 1 293 ? 13.871 -18.995 -16.620 1.00 64.44 293 ALA A N 1
ATOM 2112 C CA . ALA A 1 293 ? 12.506 -19.425 -16.947 1.00 64.44 293 ALA A CA 1
ATOM 2113 C C . ALA A 1 293 ? 12.012 -20.634 -16.124 1.00 64.44 293 ALA A C 1
ATOM 2115 O O . ALA A 1 293 ? 10.821 -20.768 -15.875 1.00 64.44 293 ALA A O 1
ATOM 2116 N N . ASN A 1 294 ? 12.923 -21.495 -15.662 1.00 75.50 294 ASN A N 1
ATOM 2117 C CA . ASN A 1 294 ? 12.618 -22.689 -14.868 1.00 75.50 294 ASN A CA 1
ATOM 2118 C C . ASN A 1 294 ? 12.244 -22.408 -13.402 1.00 75.50 294 ASN A C 1
ATOM 2120 O O . ASN A 1 294 ? 11.919 -23.342 -12.672 1.00 75.50 294 ASN A O 1
ATOM 2124 N N . ARG A 1 295 ? 12.337 -21.154 -12.945 1.00 81.00 295 ARG A N 1
ATOM 2125 C CA . ARG A 1 295 ? 12.002 -20.773 -11.564 1.00 81.00 295 ARG A CA 1
ATOM 2126 C C . ARG A 1 295 ? 10.512 -20.564 -11.339 1.00 81.00 295 ARG A C 1
ATOM 2128 O O . ARG A 1 295 ? 10.113 -20.498 -10.184 1.00 81.00 295 ARG A O 1
ATOM 2135 N N . TYR A 1 296 ? 9.739 -20.436 -12.414 1.00 85.50 296 TYR A N 1
ATOM 2136 C CA . TYR A 1 296 ? 8.321 -20.106 -12.372 1.00 85.50 296 TYR A CA 1
ATOM 2137 C C . TYR A 1 296 ? 7.465 -21.291 -12.791 1.00 85.50 296 TYR A C 1
ATOM 2139 O O . TYR A 1 296 ? 7.853 -22.075 -13.656 1.00 85.50 296 TYR A O 1
ATOM 2147 N N . SER A 1 297 ? 6.281 -21.406 -12.193 1.00 91.50 297 SER A N 1
ATOM 2148 C CA . SER A 1 297 ? 5.288 -22.410 -12.582 1.00 91.50 297 SER A CA 1
ATOM 2149 C C . SER A 1 297 ? 4.766 -22.153 -13.997 1.00 91.50 297 SER A C 1
ATOM 2151 O O . SER A 1 297 ? 4.562 -23.094 -14.757 1.00 91.50 297 SER A O 1
ATOM 2153 N N . TYR A 1 298 ? 4.552 -20.883 -14.344 1.00 93.12 298 TYR A N 1
ATOM 2154 C CA . TYR A 1 298 ? 4.160 -20.427 -15.676 1.00 93.12 298 TYR A CA 1
ATOM 2155 C C . TYR A 1 298 ? 4.487 -18.940 -15.839 1.00 93.12 298 TYR A C 1
ATOM 2157 O O . TYR A 1 298 ? 4.829 -18.257 -14.870 1.00 93.12 298 TYR A O 1
ATOM 2165 N N . CYS A 1 299 ? 4.363 -18.431 -17.062 1.00 91.75 299 CYS A N 1
ATOM 2166 C CA . CYS A 1 299 ? 4.545 -17.018 -17.350 1.00 91.75 299 CYS A CA 1
ATOM 2167 C C . CYS A 1 299 ? 3.314 -16.393 -18.008 1.00 91.75 299 CYS A C 1
ATOM 2169 O O . CYS A 1 299 ? 2.479 -17.070 -18.615 1.00 91.75 299 CYS A O 1
ATOM 2171 N N . ILE A 1 300 ? 3.223 -15.074 -17.871 1.00 93.12 300 ILE A N 1
ATOM 2172 C CA . ILE A 1 300 ? 2.237 -14.211 -18.516 1.00 93.12 300 ILE A CA 1
ATOM 2173 C C . ILE A 1 300 ? 3.007 -13.125 -19.259 1.00 93.12 300 ILE A C 1
ATOM 2175 O O . ILE A 1 300 ? 3.904 -12.508 -18.683 1.00 93.12 300 ILE A O 1
ATOM 2179 N N . TRP A 1 301 ? 2.688 -12.886 -20.526 1.00 90.62 301 TRP A N 1
ATOM 2180 C CA . TRP A 1 301 ? 3.297 -11.799 -21.287 1.00 90.62 301 TRP A CA 1
ATOM 2181 C C . TRP A 1 301 ? 2.339 -11.226 -22.325 1.00 90.62 301 TRP A C 1
ATOM 2183 O O . TRP A 1 301 ? 1.403 -11.895 -22.749 1.00 90.62 301 TRP A O 1
ATOM 2193 N N . GLY A 1 302 ? 2.568 -9.984 -22.735 1.00 88.00 302 GLY A N 1
ATOM 2194 C CA . GLY A 1 302 ? 1.716 -9.292 -23.701 1.00 88.00 302 GLY A CA 1
ATOM 2195 C C . GLY A 1 302 ? 1.494 -7.840 -23.328 1.00 88.00 302 GLY A C 1
ATOM 2196 O O . GLY A 1 302 ? 2.192 -7.296 -22.471 1.00 88.00 302 GLY A O 1
ATOM 2197 N N . THR A 1 303 ? 0.531 -7.221 -23.996 1.00 85.62 303 THR A N 1
ATOM 2198 C CA . THR A 1 303 ? 0.140 -5.833 -23.761 1.00 85.62 303 THR A CA 1
ATOM 2199 C C . THR A 1 303 ? -1.129 -5.795 -22.911 1.00 85.62 303 THR A C 1
ATOM 2201 O O . THR A 1 303 ? -2.082 -6.526 -23.187 1.00 85.62 303 THR A O 1
ATOM 2204 N N . ASP A 1 304 ? -1.134 -5.000 -21.837 1.00 83.12 304 ASP A N 1
ATOM 2205 C CA . ASP A 1 304 ? -2.325 -4.813 -21.003 1.00 83.12 304 ASP A CA 1
ATOM 2206 C C . ASP A 1 304 ? -3.306 -3.802 -21.622 1.00 83.12 304 ASP A C 1
ATOM 2208 O O . ASP A 1 304 ? -3.009 -3.110 -22.594 1.00 83.12 304 ASP A O 1
ATOM 2212 N N . ASP A 1 305 ? -4.485 -3.693 -21.014 1.00 79.50 305 ASP A N 1
ATOM 2213 C CA . ASP A 1 305 ? -5.538 -2.731 -21.372 1.00 79.50 305 ASP A CA 1
ATOM 2214 C C . ASP A 1 305 ? -5.128 -1.249 -21.257 1.00 79.50 305 ASP A C 1
ATOM 2216 O O . ASP A 1 305 ? -5.862 -0.385 -21.729 1.00 79.50 305 ASP A O 1
ATOM 2220 N N . LYS A 1 306 ? -3.972 -0.942 -20.657 1.00 72.56 306 LYS A N 1
ATOM 2221 C CA . LYS A 1 306 ? -3.395 0.405 -20.562 1.00 72.56 306 LYS A CA 1
ATOM 2222 C C . LYS A 1 306 ? -2.238 0.626 -21.539 1.00 72.56 306 LYS A C 1
ATOM 2224 O O . LYS A 1 306 ? -1.662 1.715 -21.557 1.00 72.56 306 LYS A O 1
ATOM 2229 N N . GLY A 1 307 ? -1.892 -0.375 -22.351 1.00 75.62 307 GLY A N 1
ATOM 2230 C CA . GLY A 1 307 ? -0.791 -0.311 -23.307 1.00 75.62 307 GLY A CA 1
ATOM 2231 C C . GLY A 1 307 ? 0.587 -0.611 -22.707 1.00 75.62 307 GLY A C 1
ATOM 2232 O O . GLY A 1 307 ? 1.597 -0.274 -23.321 1.00 75.62 307 GLY A O 1
ATOM 2233 N N . ASN A 1 308 ? 0.670 -1.216 -21.519 1.00 77.69 308 ASN A N 1
ATOM 2234 C CA . ASN A 1 308 ? 1.931 -1.682 -20.942 1.00 77.69 308 ASN A CA 1
ATOM 2235 C C . ASN A 1 308 ? 2.307 -3.050 -21.523 1.00 77.69 308 ASN A C 1
ATOM 2237 O O . ASN A 1 308 ? 1.555 -4.010 -21.368 1.00 77.69 308 ASN A O 1
ATOM 2241 N N . GLY A 1 309 ? 3.492 -3.163 -22.125 1.00 81.56 309 GLY A N 1
ATOM 2242 C CA . GLY A 1 309 ? 4.092 -4.447 -22.484 1.00 81.56 309 GLY A CA 1
ATOM 2243 C C . GLY A 1 309 ? 4.746 -5.080 -21.259 1.00 81.56 309 GLY A C 1
ATOM 2244 O O . GLY A 1 309 ? 5.676 -4.511 -20.689 1.00 81.56 309 GLY 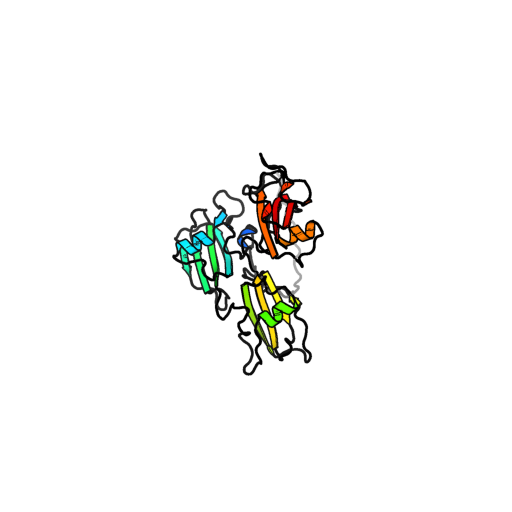A O 1
ATOM 2245 N N . VAL A 1 310 ? 4.267 -6.243 -20.829 1.00 84.12 310 VAL A N 1
ATOM 2246 C CA . VAL A 1 310 ? 4.698 -6.889 -19.584 1.00 84.12 310 VAL A CA 1
ATOM 2247 C C . VAL A 1 310 ? 5.169 -8.310 -19.853 1.00 84.12 310 VAL A C 1
ATOM 2249 O O . VAL A 1 310 ? 4.614 -9.012 -20.694 1.00 84.12 310 VAL A O 1
ATOM 2252 N N . VAL A 1 311 ? 6.184 -8.739 -19.107 1.00 87.19 311 VAL A N 1
ATOM 2253 C CA . VAL A 1 311 ? 6.518 -10.148 -18.886 1.00 87.19 311 VAL A CA 1
ATOM 2254 C C . VAL A 1 311 ? 6.498 -10.385 -17.382 1.00 87.19 311 VAL A C 1
ATOM 2256 O O . VAL A 1 311 ? 7.162 -9.665 -16.635 1.00 87.19 311 VAL A O 1
ATOM 2259 N N . ALA A 1 312 ? 5.765 -11.394 -16.932 1.00 88.12 312 ALA A N 1
ATOM 2260 C CA . ALA A 1 312 ? 5.677 -11.772 -15.532 1.00 88.12 312 ALA A CA 1
ATOM 2261 C C . ALA A 1 312 ? 5.830 -13.285 -15.352 1.00 88.12 312 ALA A C 1
ATOM 2263 O O . ALA A 1 312 ? 5.236 -14.072 -16.088 1.00 88.12 312 ALA A O 1
ATOM 2264 N N . GLY A 1 313 ? 6.618 -13.679 -14.356 1.00 88.69 313 GLY A N 1
ATOM 2265 C CA . GLY A 1 313 ? 6.761 -15.061 -13.910 1.00 88.69 313 GLY A CA 1
ATOM 2266 C C . GLY A 1 313 ? 5.879 -15.308 -12.696 1.00 88.69 313 GLY A C 1
ATOM 2267 O O . GLY A 1 313 ? 5.876 -14.502 -11.765 1.00 88.69 313 GLY A O 1
ATOM 2268 N N . VAL A 1 314 ? 5.124 -16.405 -12.701 1.00 90.50 314 VAL A N 1
ATOM 2269 C CA . VAL A 1 314 ? 4.168 -16.729 -11.639 1.00 90.50 314 VAL A CA 1
ATOM 2270 C C . VAL A 1 314 ? 4.547 -18.033 -10.947 1.00 90.50 314 VAL A C 1
ATOM 2272 O O . VAL A 1 314 ? 4.779 -19.052 -11.597 1.00 90.50 314 VAL A O 1
ATOM 2275 N N . ASN A 1 315 ? 4.564 -18.007 -9.614 1.00 85.38 315 ASN A N 1
ATOM 2276 C CA . ASN A 1 315 ? 4.712 -19.189 -8.766 1.00 85.38 315 ASN A CA 1
ATOM 2277 C C . ASN A 1 315 ? 3.387 -19.540 -8.096 1.00 85.38 315 ASN A C 1
ATOM 2279 O O . ASN A 1 315 ? 2.767 -18.669 -7.479 1.00 85.38 315 ASN A O 1
ATOM 2283 N N . GLN A 1 316 ? 2.995 -20.812 -8.176 1.00 85.75 316 GLN A N 1
ATOM 2284 C CA . GLN A 1 316 ? 1.858 -21.388 -7.443 1.00 85.75 316 GLN A CA 1
ATOM 2285 C C . GLN A 1 316 ? 2.290 -22.162 -6.178 1.00 85.75 316 GLN A C 1
ATOM 2287 O O . GLN A 1 316 ? 3.495 -22.446 -6.010 1.00 85.75 316 GLN A O 1
#

Secondary structure (DSSP, 8-state):
-----------------------------------HHHH---TTSEEE--SSSSTT--EEEHHHHHHHTT---TTEEEEEEEEEEE--S--EEEEPPPTT-S-SEEEEES--SSSEEEEEEEEE-STTT-TTSBP-SPPTT----BTHHHHTTTS-GGGEEEEEEEEEEE-SSSS----EEEPPPSSS-S-SEEEEES--SSSEEEEEEEEE---TT-TTSEEE---SSTTSS-PPPSEEETHHHHHHTT--SSS--EEEEEEEE-TTSTT----SS-EEE-GGGSSS--TTGGGSSEEEEEE-TTS-EEEEEEE-

Foldseek 3Di:
DDDDDDDDDDDDDDDPDDPPPPPPPPPPPVPPDWFQQLLAFFQQTWGKPQDPPDPQAAIGHSQVLQVVAVHHCVQWLTKHWQHKHFAPDDAKDWDQDPPPAQAPTKIWGSQPVRRMTTIIGTHGDDLQWDQQHWAPAEDPPFPIGRNVLLVVLPDDSLFFSTKHWPDKYFQPDDDWDRKDWDDDPPGRHQAPTKIWTSHNRRRMTTIMGTRTDQDLFRQQHWDDPLDSDPDDQQQDTHIDRNVVLQVQQPHDCPQWDTKHWPGKHQCPDDVHPFAQGKDKAQLVPPPDDDPCSVVAPIWIFHADPRRITTIIGTHD

Sequence (316 aa):
MFTRKLYSGSSRSFAKGFALCAVIFYSTLSFAGGTGWNNSSDPYALYGLCLSGSIGSALGSKQFIITGIGETLTNVLAITVLDCKPFNGGGTQKIACPTDSPYAYCTNTGNDGGGNNLTLGVLKLNAKTNPNGLYTGCPGGAQLKPKLSLIKRVRDPRLIKGAVTLSCDTATVAKSTKAAVVDCPAGPDPYDYCLSTPNDGSGNAVKIGVVAAKDAGDPYGMYGECNTTPSAYGIEKGFKSKATLVTSVGLSMDTVRSIDLIGCNAPVGIGSWFPENMVTGSCSEIPIPLAWANRYSYCIWGTDDKGNGVVAGVNQ

Organism: NCBI:txid44577